Protein AF-A0A843GYV6-F1 (afdb_monomer_lite)

Radius of gyration: 17.2 Å; chains: 1; bounding box: 38×43×50 Å

Secondary structure (DSSP, 8-state):
--B-EEEEEEEEEEETTEEEEEEEEEEESB--HHHHHHHHHHHHHHHHHHGGGTTSHHHHHHHHHHHHEETTTTEE-PPEEHHHHHHHHHHT-TTTTTTTSSHHHHHIIIIISS--SS-EEEEEEETTTTEEEEEEE-TT--EE-HHHHHHHHSTTTTT-SSS-HHHHHHHHHHHHHHHTSEEPPHHHHHHHHHS-HHHHHTS---

Foldseek 3Di:
DFAKEKEKEWEWDADVNRTFIDIFIWIFRHAAALRVLQLVLQLVVLCLVCLLCCVPPVNVVVSLQSSQDRPLVRDGTRTDGQVVVVVVVCVVDPVCVPPLLFQVNSLCSRPPVDDHQRWYKYWYGYSVVSAIEIFTGGPVRHTDQLVRSNCVRDPPLCVDPVQDPVSSVVSVVSSVSSVVHHYDDPVRVVCVSSPRNSCSVPDDDD

Structure (mmCIF, N/CA/C/O backbone):
data_AF-A0A843GYV6-F1
#
_entry.id   AF-A0A843GYV6-F1
#
loop_
_atom_site.group_PDB
_atom_site.id
_atom_site.type_symbol
_atom_site.label_atom_id
_atom_site.label_alt_id
_atom_site.label_comp_id
_atom_site.label_asym_id
_atom_site.label_entity_id
_atom_site.label_seq_id
_atom_site.pdbx_PDB_ins_code
_atom_site.Cartn_x
_atom_site.Cartn_y
_atom_site.Cartn_z
_atom_site.occupancy
_atom_site.B_iso_or_equiv
_atom_site.auth_seq_id
_atom_site.auth_comp_id
_atom_site.auth_asym_id
_atom_site.auth_atom_id
_atom_site.pdbx_PDB_model_num
ATOM 1 N N . MET A 1 1 ? 5.859 17.102 -15.167 1.00 52.25 1 MET A N 1
ATOM 2 C CA . MET A 1 1 ? 4.990 16.717 -14.035 1.00 52.25 1 MET A CA 1
ATOM 3 C C . MET A 1 1 ? 5.867 15.997 -13.017 1.00 52.25 1 MET A C 1
ATOM 5 O O . MET A 1 1 ? 6.877 15.445 -13.433 1.00 52.25 1 MET A O 1
ATOM 9 N N . GLY A 1 2 ? 5.608 16.147 -11.714 1.00 72.88 2 GLY A N 1
ATOM 10 C CA . GLY A 1 2 ? 6.457 15.560 -10.658 1.00 72.88 2 GLY A CA 1
ATOM 11 C C . GLY A 1 2 ? 6.150 14.078 -10.430 1.00 72.88 2 GLY A C 1
ATOM 12 O O . GLY A 1 2 ? 5.035 13.672 -10.725 1.00 72.88 2 GLY A O 1
ATOM 13 N N . GLN A 1 3 ? 7.102 13.310 -9.897 1.00 81.88 3 GLN A N 1
ATOM 14 C CA . GLN A 1 3 ? 6.963 11.863 -9.679 1.00 81.88 3 GLN A CA 1
ATOM 15 C C . GLN A 1 3 ? 6.304 11.556 -8.328 1.00 81.88 3 GLN A C 1
ATOM 17 O O . GLN A 1 3 ? 6.973 11.323 -7.320 1.00 81.88 3 GLN A O 1
ATOM 22 N N . ARG A 1 4 ? 4.981 11.665 -8.288 1.00 91.31 4 ARG A N 1
ATOM 23 C CA . ARG A 1 4 ? 4.162 11.683 -7.082 1.00 91.31 4 ARG A CA 1
ATOM 24 C C . ARG A 1 4 ? 3.263 10.463 -7.018 1.00 91.31 4 ARG A C 1
ATOM 26 O O . ARG A 1 4 ? 2.422 10.262 -7.892 1.00 91.31 4 ARG A O 1
ATOM 33 N N . SER A 1 5 ? 3.382 9.729 -5.923 1.00 95.69 5 SER A N 1
ATOM 34 C CA . SER A 1 5 ? 2.528 8.586 -5.617 1.00 95.69 5 SER A CA 1
ATOM 35 C C . SER A 1 5 ? 2.262 8.485 -4.122 1.00 95.69 5 SER A C 1
ATOM 37 O O . SER A 1 5 ? 2.880 9.171 -3.296 1.00 95.69 5 SER A O 1
ATOM 39 N N . GLN A 1 6 ? 1.321 7.615 -3.777 1.00 97.44 6 GLN A N 1
ATOM 40 C CA . GLN A 1 6 ? 0.950 7.331 -2.401 1.00 97.44 6 GLN A CA 1
ATOM 41 C C . GLN A 1 6 ? 1.057 5.838 -2.099 1.00 97.44 6 GLN A C 1
ATOM 43 O O . GLN A 1 6 ? 0.813 4.995 -2.965 1.00 97.44 6 GLN A O 1
ATOM 48 N N . ILE A 1 7 ? 1.394 5.523 -0.851 1.00 98.56 7 ILE A N 1
ATOM 49 C CA . ILE A 1 7 ? 1.311 4.169 -0.305 1.00 98.56 7 ILE A CA 1
ATOM 50 C C . ILE A 1 7 ? 0.382 4.203 0.906 1.00 98.56 7 ILE A C 1
ATOM 52 O O . ILE A 1 7 ? 0.592 4.987 1.835 1.00 98.56 7 ILE A O 1
ATOM 56 N N . TYR A 1 8 ? -0.623 3.333 0.893 1.00 98.69 8 TYR A N 1
ATOM 57 C CA . TYR A 1 8 ? -1.591 3.166 1.967 1.00 98.69 8 TYR A CA 1
ATOM 58 C C . TYR A 1 8 ? -1.523 1.752 2.531 1.00 98.69 8 TYR A C 1
ATOM 60 O O . TYR A 1 8 ? -1.507 0.775 1.782 1.00 98.69 8 TYR A O 1
ATOM 68 N N . VAL A 1 9 ? -1.539 1.638 3.857 1.00 98.75 9 VAL A N 1
ATOM 69 C CA . VAL A 1 9 ? -1.656 0.351 4.551 1.00 98.75 9 VAL A CA 1
ATOM 70 C C . VAL A 1 9 ? -2.811 0.418 5.537 1.00 98.75 9 VAL A C 1
ATOM 72 O O . VAL A 1 9 ? -2.758 1.200 6.485 1.00 98.75 9 VAL A O 1
ATOM 75 N N . ARG A 1 10 ? -3.839 -0.411 5.328 1.00 98.44 10 ARG A N 1
ATOM 76 C CA . ARG A 1 10 ? -4.919 -0.634 6.297 1.00 98.44 10 ARG A CA 1
ATOM 77 C C . ARG A 1 10 ? -4.563 -1.836 7.158 1.00 98.44 10 ARG A C 1
ATOM 79 O O . ARG A 1 10 ? -4.260 -2.905 6.635 1.00 98.44 10 ARG A O 1
ATOM 86 N N . ILE A 1 11 ? -4.622 -1.664 8.473 1.00 97.69 11 ILE A N 1
ATOM 87 C CA . ILE A 1 11 ? -4.335 -2.717 9.448 1.00 97.69 11 ILE A CA 1
ATOM 88 C C . ILE A 1 11 ? -5.596 -2.963 10.267 1.00 97.69 11 ILE A C 1
ATOM 90 O O . ILE A 1 11 ? -5.963 -2.153 11.116 1.00 97.69 11 ILE A O 1
ATOM 94 N N . LYS A 1 12 ? -6.254 -4.096 10.017 1.00 96.56 12 LYS A N 1
ATOM 95 C CA . LYS A 1 12 ? -7.405 -4.581 10.785 1.00 96.56 12 LYS A CA 1
ATOM 96 C C . LYS A 1 12 ? -6.912 -5.507 11.892 1.00 96.56 12 LYS A C 1
ATOM 98 O O . LYS A 1 12 ? -6.235 -6.497 11.619 1.00 96.56 12 LYS A O 1
ATOM 103 N N . SER A 1 13 ? -7.250 -5.191 13.137 1.00 94.25 13 SER A N 1
ATOM 104 C CA . SER A 1 13 ? -6.827 -5.952 14.320 1.00 94.25 13 SER A CA 1
ATOM 105 C C . SER A 1 13 ? -7.912 -5.981 15.398 1.00 94.25 13 SER A C 1
ATOM 107 O O . SER A 1 13 ? -8.880 -5.215 15.340 1.00 94.25 13 SER A O 1
ATOM 109 N N . LYS A 1 14 ? -7.759 -6.850 16.408 1.00 90.31 14 LYS A N 1
ATOM 110 C CA . LYS A 1 14 ? -8.605 -6.834 17.610 1.00 90.31 14 LYS A CA 1
ATOM 111 C C . LYS A 1 14 ? -7.798 -6.512 18.858 1.00 90.31 14 LYS A C 1
ATOM 113 O O . LYS A 1 14 ? -7.119 -7.360 19.431 1.00 90.31 14 LYS A O 1
ATOM 118 N N . ARG A 1 15 ? -7.968 -5.298 19.387 1.00 79.25 15 ARG A N 1
ATOM 119 C CA . ARG A 1 15 ? -7.340 -4.891 20.649 1.00 79.25 15 ARG A CA 1
ATOM 120 C C . ARG A 1 15 ? -8.318 -5.072 21.801 1.00 79.25 15 ARG A C 1
ATOM 122 O O . ARG A 1 15 ? -9.362 -4.431 21.849 1.00 79.25 15 ARG A O 1
ATOM 129 N N . LYS A 1 16 ? -7.989 -5.957 22.751 1.00 80.81 16 LYS A N 1
ATOM 130 C CA . LYS A 1 16 ? -8.873 -6.319 23.884 1.00 80.81 16 LYS A CA 1
ATOM 131 C C . LYS A 1 16 ? -10.281 -6.773 23.435 1.00 80.81 16 LYS A C 1
ATOM 133 O O . LYS A 1 16 ? -11.264 -6.513 24.121 1.00 80.81 16 LYS A O 1
ATOM 138 N N . GLY A 1 17 ? -10.379 -7.442 22.283 1.00 80.94 17 GLY A N 1
ATOM 139 C CA . GLY A 1 17 ? -11.651 -7.912 21.719 1.00 80.94 17 GLY A CA 1
ATOM 140 C C . GLY A 1 17 ? -12.476 -6.846 20.988 1.00 80.94 17 GLY A C 1
ATOM 141 O O . GLY A 1 17 ? -13.567 -7.162 20.524 1.00 80.94 17 GLY A O 1
ATOM 142 N N . ILE A 1 18 ? -11.965 -5.617 20.865 1.00 85.00 18 ILE A N 1
ATOM 143 C CA . ILE A 1 18 ? -12.583 -4.530 20.100 1.00 85.00 18 ILE A CA 1
ATOM 144 C C . ILE A 1 18 ? -11.867 -4.424 18.754 1.00 85.00 18 ILE A C 1
ATOM 146 O O . ILE A 1 18 ? -10.636 -4.394 18.710 1.00 85.00 18 ILE A O 1
ATOM 150 N N . GLU A 1 19 ? -12.637 -4.385 17.670 1.00 89.69 19 GLU A N 1
ATOM 151 C CA . GLU A 1 19 ? -12.107 -4.165 16.324 1.00 89.69 19 GLU A CA 1
ATOM 152 C C . GLU A 1 19 ? -11.501 -2.768 16.210 1.00 89.69 19 GLU A C 1
ATOM 154 O O . GLU A 1 19 ? -12.089 -1.778 16.655 1.00 89.69 19 GLU A O 1
ATOM 159 N N . LYS A 1 20 ? -10.306 -2.716 15.629 1.00 90.31 20 LYS A N 1
ATOM 160 C CA . LYS A 1 20 ? -9.552 -1.495 15.385 1.00 90.31 20 LYS A CA 1
ATOM 161 C C . LYS A 1 20 ? -9.009 -1.533 13.966 1.00 90.31 20 LYS A C 1
ATOM 163 O O . LYS A 1 20 ? -8.388 -2.528 13.578 1.00 90.31 20 LYS A O 1
ATOM 168 N N . VAL A 1 21 ? -9.215 -0.446 13.230 1.00 94.50 21 VAL A N 1
ATOM 169 C CA . VAL A 1 21 ? -8.636 -0.251 11.905 1.00 94.50 21 VAL A CA 1
ATOM 170 C C . VAL A 1 21 ? -7.708 0.952 11.941 1.00 94.50 21 VAL A C 1
ATOM 172 O O . VAL A 1 21 ? -8.144 2.081 12.142 1.00 94.50 21 VAL A O 1
ATOM 175 N N . ASP A 1 22 ? -6.418 0.692 11.754 1.00 95.12 22 ASP A N 1
ATOM 176 C CA . ASP A 1 22 ? -5.403 1.731 11.614 1.00 95.12 22 ASP A CA 1
ATOM 177 C C . ASP A 1 22 ? -5.087 1.961 10.132 1.00 95.12 22 ASP A C 1
ATOM 179 O O . ASP A 1 22 ? -5.131 1.030 9.319 1.00 95.12 22 ASP A O 1
ATOM 183 N N . LEU A 1 23 ? -4.739 3.201 9.791 1.00 97.25 23 LEU A N 1
ATOM 184 C CA . LEU A 1 23 ? -4.314 3.594 8.453 1.00 97.25 23 LEU A CA 1
ATOM 185 C C . LEU A 1 23 ? -2.923 4.224 8.512 1.00 97.25 23 LEU A C 1
ATOM 187 O O . LEU A 1 23 ? -2.689 5.191 9.233 1.00 97.25 23 LEU A O 1
ATOM 191 N N . ILE A 1 24 ? -2.011 3.707 7.698 1.00 97.81 24 ILE A N 1
ATOM 192 C CA . ILE A 1 24 ? -0.771 4.388 7.333 1.00 97.81 24 ILE A CA 1
ATOM 193 C C . ILE A 1 24 ? -1.006 4.997 5.954 1.00 97.81 24 ILE A C 1
ATOM 195 O O . ILE A 1 24 ? -1.348 4.271 5.026 1.00 97.81 24 ILE A O 1
ATOM 199 N N . ALA A 1 25 ? -0.824 6.310 5.817 1.00 98.00 25 ALA A N 1
ATOM 200 C CA . ALA A 1 25 ? -0.999 7.028 4.557 1.00 98.00 25 ALA A CA 1
ATOM 201 C C . ALA A 1 25 ? 0.241 7.883 4.271 1.00 98.00 25 ALA A C 1
ATOM 203 O O . ALA A 1 25 ? 0.497 8.882 4.952 1.00 98.00 25 ALA A O 1
ATOM 204 N N . GLN A 1 26 ? 1.032 7.456 3.289 1.00 97.75 26 GLN A N 1
ATOM 205 C CA . GLN A 1 26 ? 2.322 8.052 2.957 1.00 97.75 26 GLN A CA 1
ATOM 206 C C . GLN A 1 26 ? 2.306 8.673 1.569 1.00 97.75 26 GLN A C 1
ATOM 208 O O . GLN A 1 26 ? 1.894 8.038 0.600 1.00 97.75 26 GLN A O 1
ATOM 213 N N . TYR A 1 27 ? 2.809 9.902 1.476 1.00 97.19 27 TYR A N 1
ATOM 214 C CA . TYR A 1 27 ? 2.948 10.637 0.225 1.00 97.19 27 TYR A CA 1
ATOM 215 C C . TYR A 1 27 ? 4.416 10.794 -0.170 1.00 97.19 27 TYR A C 1
ATOM 217 O O . TYR A 1 27 ? 5.243 11.209 0.645 1.00 97.19 27 TYR A O 1
ATOM 225 N N . TYR A 1 28 ? 4.738 10.490 -1.427 1.00 95.88 28 TYR A N 1
ATOM 226 C CA . TYR A 1 28 ? 6.101 10.486 -1.954 1.00 95.88 28 TYR A CA 1
ATOM 227 C C . TYR A 1 28 ? 6.261 11.486 -3.101 1.00 95.88 28 TYR A C 1
ATOM 229 O O . TYR A 1 28 ? 5.446 11.518 -4.014 1.00 95.88 28 TYR A O 1
ATOM 237 N N . GLN A 1 29 ? 7.355 12.259 -3.094 1.00 90.38 29 GLN A N 1
ATOM 238 C CA . GLN A 1 29 ? 7.761 13.121 -4.224 1.00 90.38 29 GLN A CA 1
ATOM 239 C C . GLN A 1 29 ? 8.642 12.409 -5.267 1.00 90.38 29 GLN A C 1
ATOM 241 O O . GLN A 1 29 ? 8.976 13.015 -6.285 1.00 90.38 29 GLN A O 1
ATOM 246 N N . TRP A 1 30 ? 9.090 11.180 -4.981 1.00 90.31 30 TRP A N 1
ATOM 247 C CA . TRP A 1 30 ? 9.987 10.414 -5.852 1.00 90.31 30 TRP A CA 1
ATOM 248 C C . TRP A 1 30 ? 9.768 8.904 -5.692 1.00 90.31 30 TRP A C 1
ATOM 250 O O . TRP A 1 30 ? 10.606 8.164 -5.155 1.00 90.31 30 TRP A O 1
ATO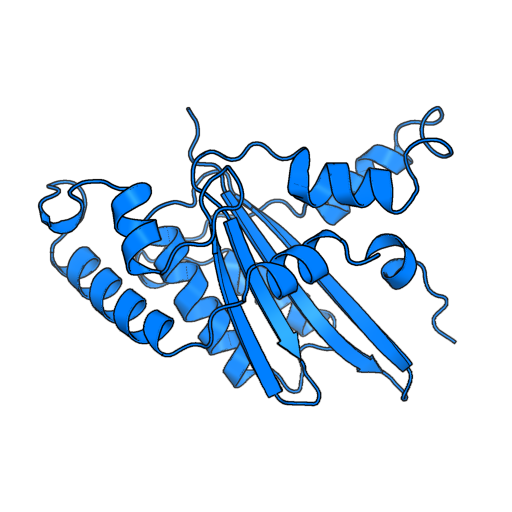M 260 N N . ASN A 1 31 ? 8.589 8.442 -6.100 1.00 94.31 31 ASN A N 1
ATOM 261 C CA . ASN A 1 31 ? 8.240 7.025 -6.082 1.00 94.31 31 ASN A CA 1
ATOM 262 C C . ASN A 1 31 ? 7.359 6.673 -7.286 1.00 94.31 31 ASN A C 1
ATOM 264 O O . ASN A 1 31 ? 6.228 7.132 -7.369 1.00 94.31 31 ASN A O 1
ATOM 268 N N . PHE A 1 32 ? 7.915 5.883 -8.195 1.00 94.31 32 PHE A N 1
ATOM 269 C CA . PHE A 1 32 ? 7.365 5.536 -9.504 1.00 94.31 32 PHE A CA 1
ATOM 270 C C . PHE A 1 32 ? 8.068 4.249 -9.979 1.00 94.31 32 PHE A C 1
ATOM 272 O O . PHE A 1 32 ? 9.100 3.867 -9.405 1.00 94.31 32 PHE A O 1
ATOM 279 N N . ALA A 1 33 ? 7.523 3.573 -10.982 1.00 95.12 33 ALA A N 1
ATOM 280 C CA . ALA A 1 33 ? 8.122 2.450 -11.700 1.00 95.12 33 ALA A CA 1
ATOM 281 C C . ALA A 1 33 ? 8.755 1.390 -10.774 1.00 95.12 33 ALA A C 1
ATOM 283 O O . ALA A 1 33 ? 8.132 0.921 -9.811 1.00 95.12 33 ALA A O 1
ATOM 284 N N . GLU A 1 34 ? 10.024 1.029 -11.005 1.00 95.31 34 GLU A N 1
ATOM 285 C CA . GLU A 1 34 ? 10.731 -0.008 -10.250 1.00 95.31 34 GLU A CA 1
ATOM 286 C C . GLU A 1 34 ? 10.847 0.321 -8.755 1.00 95.31 34 GLU A C 1
ATOM 288 O O . GLU A 1 34 ? 11.048 -0.567 -7.923 1.00 95.31 34 GLU A O 1
ATOM 293 N N . ARG A 1 35 ? 10.708 1.600 -8.388 1.00 95.31 35 ARG A N 1
ATOM 294 C CA . ARG A 1 35 ? 10.771 2.058 -6.998 1.00 95.31 35 ARG A CA 1
ATOM 295 C C . ARG A 1 35 ? 9.503 1.711 -6.239 1.00 95.31 35 ARG A C 1
ATOM 297 O O . ARG A 1 35 ? 9.609 1.256 -5.100 1.00 95.31 35 ARG A O 1
ATOM 304 N N . MET A 1 36 ? 8.341 1.880 -6.871 1.00 96.94 36 MET A N 1
ATOM 305 C CA . MET A 1 36 ? 7.067 1.449 -6.300 1.00 96.94 36 MET A CA 1
ATOM 306 C C . MET A 1 36 ? 7.038 -0.078 -6.176 1.00 96.94 36 MET A C 1
ATOM 308 O O . MET A 1 36 ? 6.705 -0.594 -5.112 1.00 96.94 36 MET A O 1
ATOM 312 N N . ILE A 1 37 ? 7.487 -0.798 -7.211 1.00 97.69 37 ILE A N 1
ATOM 313 C CA . ILE A 1 37 ? 7.599 -2.266 -7.203 1.00 97.69 37 ILE A CA 1
ATOM 314 C C . ILE A 1 37 ? 8.508 -2.756 -6.066 1.00 97.69 37 ILE A C 1
ATOM 316 O O . ILE A 1 37 ? 8.129 -3.643 -5.301 1.00 97.69 37 ILE A O 1
ATOM 320 N N . SER A 1 38 ? 9.690 -2.151 -5.912 1.00 96.81 38 SER A N 1
ATOM 321 C CA . SER A 1 38 ? 10.619 -2.441 -4.812 1.00 96.81 38 SER A CA 1
ATOM 322 C C . SER A 1 38 ? 9.946 -2.242 -3.451 1.00 96.81 38 SER A C 1
ATOM 324 O O . SER A 1 38 ? 9.899 -3.164 -2.634 1.00 96.81 38 SER A O 1
ATOM 326 N N . ARG A 1 39 ? 9.344 -1.070 -3.213 1.00 97.62 39 ARG A N 1
ATOM 327 C CA . ARG A 1 39 ? 8.672 -0.761 -1.940 1.00 97.62 39 ARG A CA 1
ATOM 328 C C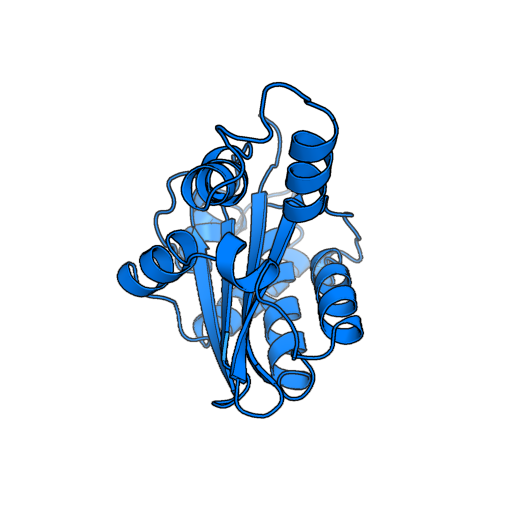 . ARG A 1 39 ? 7.495 -1.684 -1.652 1.00 97.62 39 ARG A C 1
ATOM 330 O O . ARG A 1 39 ? 7.361 -2.129 -0.515 1.00 97.62 39 ARG A O 1
ATOM 337 N N . ALA A 1 40 ? 6.697 -2.023 -2.663 1.00 98.19 40 ALA A N 1
ATOM 338 C CA . ALA A 1 40 ? 5.612 -2.987 -2.533 1.00 98.19 40 ALA A CA 1
ATOM 339 C C . ALA A 1 40 ? 6.142 -4.350 -2.079 1.00 98.19 40 ALA A C 1
ATOM 341 O O . ALA A 1 40 ? 5.678 -4.893 -1.076 1.00 98.19 40 ALA A O 1
ATOM 342 N N . LYS A 1 41 ? 7.166 -4.873 -2.765 1.00 98.12 41 LYS A N 1
ATOM 343 C CA . LYS A 1 41 ? 7.750 -6.186 -2.473 1.00 98.12 41 LYS A CA 1
ATOM 344 C C . LYS A 1 41 ? 8.276 -6.266 -1.043 1.00 98.12 41 LYS A C 1
ATOM 346 O O . LYS A 1 41 ? 7.841 -7.126 -0.278 1.00 98.12 41 LYS A O 1
ATOM 351 N N . TYR A 1 42 ? 9.174 -5.358 -0.662 1.00 97.94 42 TYR A N 1
ATOM 352 C CA . TYR A 1 42 ? 9.803 -5.403 0.663 1.00 97.94 42 TYR A CA 1
ATOM 353 C C . TYR A 1 42 ? 8.852 -4.980 1.785 1.00 97.94 42 TYR A C 1
ATOM 355 O O . TYR A 1 42 ? 8.945 -5.508 2.892 1.00 97.94 42 TYR A O 1
ATOM 363 N N . GLY A 1 43 ? 7.914 -4.071 1.508 1.00 98.19 43 GLY A N 1
ATOM 364 C CA . GLY A 1 43 ? 6.845 -3.719 2.438 1.00 98.19 43 GLY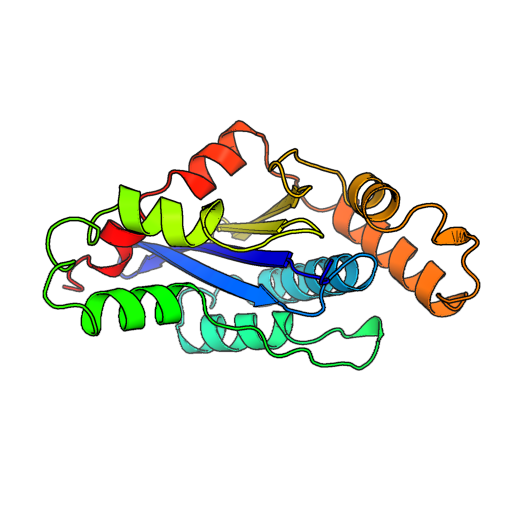 A CA 1
ATOM 365 C C . GLY A 1 43 ? 5.976 -4.929 2.772 1.00 98.19 43 GLY A C 1
ATOM 366 O O . GLY A 1 43 ? 5.794 -5.248 3.945 1.00 98.19 43 GLY A O 1
ATOM 367 N N . ILE A 1 44 ? 5.505 -5.657 1.754 1.00 98.62 44 ILE A N 1
ATOM 368 C CA . ILE A 1 44 ? 4.677 -6.858 1.930 1.00 98.62 44 ILE A CA 1
ATOM 369 C C . ILE A 1 44 ? 5.453 -7.987 2.618 1.00 98.62 44 ILE A C 1
ATOM 371 O O . ILE A 1 44 ? 4.901 -8.637 3.505 1.00 98.62 44 ILE A O 1
ATOM 375 N N . GLU A 1 45 ? 6.719 -8.230 2.259 1.00 98.25 45 GLU A N 1
ATOM 376 C CA . GLU A 1 45 ? 7.565 -9.201 2.974 1.00 98.25 45 GLU A CA 1
ATOM 377 C C . GLU A 1 45 ? 7.673 -8.865 4.460 1.00 98.25 45 GLU A C 1
ATOM 379 O O . GLU A 1 45 ? 7.393 -9.709 5.313 1.00 98.25 45 GLU A O 1
ATOM 384 N N . TRP A 1 46 ? 8.005 -7.612 4.777 1.00 98.31 46 TRP A N 1
ATOM 385 C CA . TRP A 1 46 ? 8.154 -7.185 6.160 1.00 98.31 46 TRP A CA 1
ATOM 386 C C . TRP A 1 46 ? 6.840 -7.307 6.940 1.00 98.31 46 TRP A C 1
ATOM 388 O O . TRP A 1 46 ? 6.847 -7.772 8.082 1.00 98.31 46 TRP A O 1
ATOM 398 N N . ILE A 1 47 ? 5.710 -6.941 6.323 1.00 98.44 47 ILE A N 1
ATOM 399 C CA . ILE A 1 47 ? 4.366 -7.113 6.894 1.00 98.44 47 ILE A CA 1
ATOM 400 C C . ILE A 1 47 ? 4.115 -8.587 7.206 1.00 98.44 47 ILE A C 1
ATOM 402 O O . ILE A 1 47 ? 3.740 -8.900 8.331 1.00 98.44 47 ILE A O 1
ATOM 406 N N . LYS A 1 48 ? 4.360 -9.503 6.261 1.00 97.81 48 LYS A N 1
ATOM 407 C CA . LYS A 1 48 ? 4.149 -10.945 6.469 1.00 97.81 48 LYS A CA 1
ATOM 408 C C . LYS A 1 48 ? 4.997 -11.503 7.613 1.00 97.81 48 LYS A C 1
ATOM 410 O O . LYS A 1 48 ? 4.503 -12.306 8.399 1.00 97.81 48 LYS A O 1
ATOM 415 N N . GLU A 1 49 ? 6.244 -11.059 7.738 1.00 97.25 49 GLU A N 1
ATOM 416 C CA . GLU A 1 49 ? 7.145 -11.476 8.820 1.00 97.25 49 GLU A CA 1
ATOM 417 C C . GLU A 1 49 ? 6.760 -10.906 10.194 1.00 97.25 49 GLU A C 1
ATOM 419 O O . GLU A 1 49 ? 7.117 -11.481 11.222 1.00 97.25 49 GLU A O 1
ATOM 424 N N . ASN A 1 50 ? 6.051 -9.774 10.232 1.00 97.19 50 ASN A N 1
ATOM 425 C CA . ASN A 1 50 ? 5.745 -9.040 11.463 1.00 97.19 50 ASN A CA 1
ATOM 426 C C . ASN A 1 50 ? 4.242 -8.944 11.762 1.00 97.19 50 ASN A C 1
ATOM 428 O O . ASN A 1 50 ? 3.872 -8.223 12.687 1.00 97.19 50 ASN A O 1
ATOM 432 N N . VAL A 1 51 ? 3.391 -9.663 11.019 1.00 95.62 51 VAL A N 1
ATOM 433 C CA . VAL A 1 51 ? 1.928 -9.484 11.011 1.00 95.62 51 VAL A CA 1
ATOM 434 C C . VAL A 1 51 ? 1.306 -9.540 12.405 1.00 95.62 51 VAL A C 1
ATOM 436 O O . VAL A 1 51 ? 0.448 -8.728 12.726 1.00 95.62 51 VAL A O 1
ATOM 439 N N . GLU A 1 52 ? 1.817 -10.422 13.267 1.00 91.81 52 GLU A N 1
ATOM 440 C CA . GLU A 1 52 ? 1.348 -10.631 14.645 1.00 91.81 52 GLU A CA 1
ATOM 441 C C . GLU A 1 52 ? 1.568 -9.434 15.581 1.00 91.81 52 GLU A C 1
ATOM 443 O O . GLU A 1 52 ? 1.016 -9.412 16.676 1.00 91.81 52 GLU A O 1
ATOM 448 N N . TYR A 1 53 ? 2.398 -8.471 15.179 1.00 92.25 53 TYR A N 1
ATOM 449 C CA . TYR A 1 53 ? 2.764 -7.308 15.987 1.00 92.25 53 TYR A CA 1
ATOM 450 C C . TYR A 1 53 ? 2.330 -5.989 15.344 1.00 92.25 53 TYR A C 1
ATOM 452 O O . TYR A 1 53 ? 2.680 -4.922 15.843 1.00 92.25 53 TYR A O 1
ATOM 460 N N . LEU A 1 54 ? 1.628 -6.028 14.207 1.00 93.19 54 LEU A N 1
ATOM 461 C CA . LEU A 1 54 ? 1.262 -4.814 13.472 1.00 93.19 54 LEU A CA 1
ATOM 462 C C . LEU A 1 54 ? 0.204 -3.966 14.181 1.00 93.19 54 LEU A C 1
ATOM 464 O O . LEU A 1 54 ? 0.021 -2.811 13.813 1.00 93.19 54 LEU A O 1
ATOM 468 N N . ASP A 1 55 ? -0.461 -4.487 15.210 1.00 88.56 55 ASP A N 1
ATOM 469 C CA . ASP A 1 55 ? -1.340 -3.713 16.089 1.00 88.56 55 ASP A CA 1
ATOM 470 C C . ASP A 1 55 ? -0.559 -2.813 17.071 1.00 88.56 55 ASP A C 1
ATOM 472 O O . ASP A 1 55 ? -1.147 -1.958 17.743 1.00 88.56 55 ASP A O 1
ATOM 476 N N . TRP A 1 56 ? 0.766 -2.982 17.167 1.00 91.25 56 TRP A N 1
ATOM 477 C CA . TRP A 1 56 ? 1.627 -2.148 18.000 1.00 91.25 56 TRP A CA 1
ATOM 478 C C . TRP A 1 56 ? 2.072 -0.896 17.242 1.00 91.25 56 TRP A C 1
ATOM 480 O O . TRP A 1 56 ? 2.614 -0.958 16.139 1.00 91.25 56 TRP A O 1
ATOM 490 N N . GLU A 1 57 ? 1.900 0.261 17.876 1.00 90.50 57 GLU A N 1
ATOM 491 C CA . GLU A 1 57 ? 2.197 1.569 17.285 1.00 90.50 57 GLU A CA 1
ATOM 492 C C . GLU A 1 57 ? 3.658 1.698 16.815 1.00 90.50 57 GLU A C 1
ATOM 494 O O . GLU A 1 57 ? 3.924 2.209 15.728 1.00 90.50 57 GLU A O 1
ATOM 499 N N . ASP A 1 58 ? 4.624 1.169 17.573 1.00 94.12 58 ASP A N 1
ATOM 500 C CA . ASP A 1 58 ? 6.043 1.199 17.198 1.00 94.12 58 ASP A CA 1
ATOM 501 C C . ASP A 1 58 ? 6.328 0.388 15.923 1.00 94.12 58 ASP A C 1
ATOM 503 O O . ASP A 1 58 ? 7.184 0.764 15.115 1.00 94.12 58 ASP A O 1
ATOM 507 N N . LYS A 1 59 ? 5.583 -0.702 15.706 1.00 95.56 59 LYS A N 1
ATOM 508 C CA . LYS A 1 59 ? 5.667 -1.517 14.491 1.00 95.56 59 LYS A CA 1
ATOM 509 C C . LYS A 1 59 ? 5.046 -0.814 13.297 1.00 95.56 59 LYS A C 1
ATOM 511 O O . LYS A 1 59 ? 5.636 -0.875 12.221 1.00 95.56 59 LYS A O 1
ATOM 516 N N . GLN A 1 60 ? 3.945 -0.094 13.483 1.00 94.75 60 GLN A N 1
ATOM 517 C CA . GLN A 1 60 ? 3.341 0.729 12.430 1.00 94.75 60 GLN A CA 1
ATOM 518 C C . GLN A 1 60 ? 4.264 1.887 12.024 1.00 94.75 60 GLN A C 1
ATOM 520 O O . GLN A 1 60 ? 4.511 2.101 10.837 1.00 94.75 60 GLN A O 1
ATOM 525 N N . ILE A 1 61 ? 4.880 2.569 12.997 1.00 94.56 61 ILE A N 1
ATOM 526 C CA . ILE A 1 61 ? 5.895 3.603 12.734 1.00 94.56 61 ILE A CA 1
ATOM 527 C C . ILE A 1 61 ? 7.077 3.007 11.960 1.00 94.56 61 ILE A C 1
ATOM 529 O O . ILE A 1 61 ? 7.559 3.602 10.992 1.00 94.56 61 ILE A O 1
ATOM 533 N N . LYS A 1 62 ? 7.550 1.822 12.366 1.00 96.75 62 LYS A N 1
ATOM 534 C CA . LYS A 1 62 ? 8.641 1.130 11.675 1.00 96.75 62 LYS A CA 1
ATOM 535 C C . LYS A 1 62 ? 8.251 0.726 10.253 1.00 96.75 62 LYS A C 1
ATOM 537 O O . LYS A 1 62 ? 9.078 0.900 9.363 1.00 96.75 62 LYS A O 1
ATOM 542 N N . LEU A 1 63 ? 7.026 0.252 10.026 1.00 97.44 63 LEU A N 1
ATOM 543 C CA . LEU A 1 63 ? 6.519 -0.077 8.694 1.00 97.44 63 LEU A CA 1
ATOM 544 C C . LEU A 1 63 ? 6.590 1.132 7.759 1.00 97.44 63 LEU A C 1
ATOM 546 O O . LEU A 1 63 ? 7.143 1.015 6.670 1.00 97.44 63 LEU A O 1
ATOM 550 N N . GLY A 1 64 ? 6.162 2.312 8.217 1.00 95.88 64 GLY A N 1
ATOM 551 C CA . GLY A 1 64 ? 6.316 3.540 7.431 1.00 95.88 64 GLY A CA 1
ATOM 552 C C . GLY A 1 64 ? 7.772 3.803 7.009 1.00 95.88 64 GLY A C 1
ATOM 553 O O . GLY A 1 64 ? 8.039 4.191 5.874 1.00 95.88 64 GLY A O 1
ATOM 554 N N . ARG A 1 65 ? 8.752 3.508 7.876 1.00 95.12 65 ARG A N 1
ATOM 555 C CA . ARG A 1 65 ? 10.188 3.641 7.546 1.00 95.12 65 ARG A CA 1
ATOM 556 C C . ARG A 1 65 ? 10.716 2.557 6.613 1.00 95.12 65 ARG A C 1
ATOM 558 O O . ARG A 1 65 ? 11.622 2.825 5.825 1.00 95.12 65 ARG A O 1
ATOM 565 N N . ILE A 1 66 ? 10.162 1.350 6.679 1.00 96.62 66 ILE A N 1
ATOM 566 C CA . ILE A 1 66 ? 10.451 0.299 5.698 1.00 96.62 66 ILE A CA 1
ATOM 567 C C . ILE A 1 66 ? 9.971 0.743 4.314 1.00 96.62 66 ILE A C 1
ATOM 569 O O . ILE A 1 66 ? 10.731 0.633 3.357 1.00 96.62 66 ILE A O 1
ATOM 573 N N . LEU A 1 67 ? 8.777 1.332 4.223 1.00 97.12 67 LEU A N 1
ATOM 574 C CA . LEU A 1 67 ? 8.214 1.846 2.972 1.00 97.12 67 LEU A CA 1
ATOM 575 C C . LEU A 1 67 ? 8.971 3.075 2.428 1.00 97.12 67 LEU A C 1
ATOM 577 O O . LEU A 1 67 ? 9.072 3.251 1.217 1.00 97.12 67 LEU A O 1
ATOM 581 N N . ASP A 1 68 ? 9.600 3.892 3.281 1.00 96.00 68 ASP A N 1
ATOM 582 C CA . ASP A 1 68 ? 10.513 4.963 2.830 1.00 96.00 68 ASP A CA 1
ATOM 583 C C . ASP A 1 68 ? 11.759 4.416 2.095 1.00 96.00 68 ASP A C 1
ATOM 585 O O . ASP A 1 68 ? 12.345 5.089 1.234 1.00 96.00 68 ASP A O 1
ATOM 589 N N . THR A 1 69 ? 12.153 3.174 2.392 1.00 93.69 69 THR A N 1
ATOM 590 C CA . THR A 1 69 ? 13.388 2.555 1.900 1.00 93.69 69 THR A CA 1
ATOM 591 C C . THR A 1 69 ? 13.165 1.838 0.569 1.00 93.69 69 THR A C 1
ATOM 593 O O . THR A 1 69 ? 12.339 0.938 0.454 1.00 93.69 69 THR A O 1
ATOM 596 N N . ASN A 1 70 ? 13.961 2.180 -0.443 1.00 91.00 70 ASN A N 1
ATOM 597 C CA . ASN A 1 70 ? 14.092 1.383 -1.656 1.00 91.00 70 ASN A CA 1
ATOM 598 C C . ASN A 1 70 ? 15.341 0.499 -1.542 1.00 91.00 70 ASN A C 1
ATOM 600 O O . ASN A 1 70 ? 16.464 0.933 -1.811 1.00 91.00 70 ASN A O 1
ATOM 604 N N . PHE A 1 71 ? 15.134 -0.759 -1.159 1.00 88.75 71 PHE A N 1
ATOM 605 C CA . PHE A 1 71 ? 16.223 -1.703 -0.908 1.00 88.75 71 PHE A CA 1
ATOM 606 C C . PHE A 1 71 ? 17.004 -2.072 -2.173 1.00 88.75 71 PHE A C 1
ATOM 608 O O . PHE A 1 71 ? 18.214 -2.269 -2.096 1.00 88.75 71 PHE A O 1
ATOM 615 N N . ASN A 1 72 ? 16.355 -2.130 -3.341 1.00 89.50 72 ASN A N 1
ATOM 616 C CA . ASN A 1 72 ? 17.047 -2.459 -4.591 1.00 89.50 72 ASN A CA 1
ATOM 617 C C . ASN A 1 72 ? 17.970 -1.339 -5.074 1.00 89.50 72 ASN A C 1
ATOM 619 O O . ASN A 1 72 ? 18.993 -1.618 -5.690 1.00 89.50 72 ASN A O 1
ATOM 623 N N . MET A 1 73 ? 17.620 -0.083 -4.792 1.00 86.31 73 MET A N 1
ATOM 624 C CA . MET A 1 73 ? 18.413 1.078 -5.206 1.00 86.31 73 MET A CA 1
ATOM 625 C C . MET A 1 73 ? 19.337 1.601 -4.107 1.00 86.31 73 MET A C 1
ATOM 627 O O . MET A 1 73 ? 20.101 2.527 -4.361 1.00 86.31 73 MET A O 1
ATOM 631 N N . ILE A 1 74 ? 19.290 0.995 -2.913 1.00 88.44 74 ILE A N 1
ATOM 632 C CA . ILE A 1 74 ? 20.056 1.417 -1.731 1.00 88.44 74 ILE A CA 1
ATOM 633 C C . ILE A 1 74 ? 19.805 2.913 -1.472 1.00 88.44 74 ILE A C 1
ATOM 635 O O . ILE A 1 74 ? 20.721 3.725 -1.355 1.00 88.44 74 ILE A O 1
ATOM 639 N N . ASP A 1 75 ? 18.523 3.273 -1.449 1.00 89.31 75 ASP A N 1
ATOM 640 C CA . ASP A 1 75 ? 18.049 4.653 -1.409 1.00 89.31 75 ASP A CA 1
ATOM 641 C C . ASP A 1 75 ? 16.914 4.799 -0.389 1.00 89.31 75 ASP A C 1
ATOM 643 O O . ASP A 1 75 ? 16.189 3.845 -0.094 1.00 89.31 75 ASP A O 1
ATOM 647 N N . VAL A 1 76 ? 16.753 6.002 0.154 1.00 91.75 76 VAL A N 1
ATOM 648 C CA . VAL A 1 76 ? 15.694 6.348 1.104 1.00 91.75 76 VAL A CA 1
ATOM 649 C C . VAL A 1 76 ? 15.036 7.639 0.641 1.00 91.75 76 VAL A C 1
ATOM 651 O O . VAL A 1 76 ? 15.678 8.683 0.560 1.00 91.75 76 VAL A O 1
ATOM 654 N N . VAL A 1 77 ? 13.725 7.575 0.407 1.00 91.69 77 VAL A N 1
ATOM 655 C CA . VAL A 1 77 ? 12.897 8.749 0.112 1.00 91.69 77 VAL A CA 1
ATOM 656 C C . VAL A 1 77 ? 11.919 8.901 1.260 1.00 91.69 77 VAL A C 1
ATOM 658 O O . VAL A 1 77 ? 11.040 8.062 1.438 1.00 91.69 77 VAL A O 1
ATOM 661 N N . LEU A 1 78 ? 12.094 9.959 2.049 1.00 92.44 78 LEU A N 1
ATOM 662 C CA . LEU A 1 78 ? 11.211 10.235 3.174 1.00 92.44 78 LEU A CA 1
ATOM 663 C C . LEU A 1 78 ? 9.846 10.680 2.655 1.00 92.44 78 LEU A C 1
ATOM 665 O O . LEU A 1 78 ? 9.744 11.690 1.957 1.00 92.44 78 LEU A O 1
ATOM 669 N N . SER A 1 79 ? 8.816 9.925 3.015 1.00 95.62 79 SER A N 1
ATOM 670 C CA . SER A 1 79 ? 7.434 10.325 2.793 1.00 95.62 79 SER A CA 1
ATOM 671 C C . SER A 1 79 ? 6.966 11.397 3.773 1.00 95.62 79 SER A C 1
ATOM 673 O O . SER A 1 79 ? 7.457 11.523 4.902 1.00 95.62 79 SER A O 1
ATOM 675 N N . SER A 1 80 ? 5.947 12.130 3.339 1.00 95.50 80 SER A N 1
ATOM 676 C CA . SER A 1 80 ? 5.051 12.873 4.217 1.00 95.50 80 SER A CA 1
ATOM 677 C C . SER A 1 80 ? 3.973 11.954 4.796 1.00 95.50 80 SER A C 1
ATOM 679 O O . SER A 1 80 ? 3.518 11.026 4.126 1.00 95.50 80 SER A O 1
ATOM 681 N N . ASN A 1 81 ? 3.524 12.241 6.021 1.00 96.31 81 ASN A N 1
ATOM 682 C CA . ASN A 1 81 ? 2.376 11.571 6.636 1.00 96.31 81 ASN A CA 1
ATOM 683 C C . ASN A 1 81 ? 1.096 12.364 6.332 1.00 96.31 81 ASN A C 1
ATOM 685 O O . ASN A 1 81 ? 0.884 13.426 6.917 1.00 96.31 81 ASN A O 1
ATOM 689 N N . ILE A 1 82 ? 0.247 11.819 5.459 1.00 96.62 82 ILE A N 1
ATOM 690 C CA . ILE A 1 82 ? -0.961 12.490 4.953 1.00 96.62 82 ILE A CA 1
ATOM 691 C C . ILE A 1 82 ? -1.979 12.731 6.080 1.00 96.62 82 ILE A C 1
ATOM 693 O O . ILE A 1 82 ? -2.606 13.785 6.134 1.00 96.62 82 ILE A O 1
ATOM 697 N N . ILE A 1 83 ? -2.118 11.789 7.020 1.00 94.50 83 ILE A N 1
ATOM 698 C CA . ILE A 1 83 ? -3.046 11.921 8.159 1.00 94.50 83 ILE A CA 1
ATOM 699 C C . ILE A 1 83 ? -2.614 13.077 9.054 1.00 94.50 83 ILE A C 1
ATOM 701 O O . ILE A 1 83 ? -3.431 13.900 9.455 1.00 94.50 83 ILE A O 1
ATOM 705 N N . LYS A 1 84 ? -1.311 13.181 9.330 1.00 92.75 84 LYS A N 1
ATOM 706 C CA . LYS A 1 84 ? -0.782 14.287 10.126 1.00 92.75 84 LYS A CA 1
ATOM 707 C C . LYS A 1 84 ? -0.965 15.632 9.420 1.00 92.75 84 LYS A C 1
ATOM 709 O O . LYS A 1 84 ? -1.314 16.608 10.073 1.00 92.75 84 LYS A O 1
ATOM 714 N N . GLU A 1 85 ? -0.757 15.684 8.105 1.00 92.31 85 GLU A N 1
ATOM 715 C CA . GLU A 1 85 ? -1.015 16.894 7.316 1.00 92.31 85 GLU A CA 1
ATOM 716 C C . GLU A 1 85 ? -2.488 17.316 7.391 1.00 92.31 85 GLU A C 1
ATOM 718 O O . GLU A 1 85 ? -2.765 18.502 7.563 1.00 92.31 85 GLU A O 1
ATOM 723 N N . TYR A 1 86 ? -3.422 16.361 7.343 1.00 90.19 86 TYR A N 1
ATOM 724 C CA . TYR A 1 86 ? -4.845 16.628 7.553 1.00 90.19 86 TYR A CA 1
ATOM 725 C C . TYR A 1 86 ? -5.130 17.168 8.960 1.00 90.19 86 TYR A C 1
ATOM 727 O O . TYR A 1 86 ? -5.787 18.197 9.102 1.00 90.19 86 TYR A O 1
ATOM 735 N N . GLU A 1 87 ? -4.611 16.520 10.007 1.00 88.12 87 GLU A N 1
ATOM 736 C CA . GLU A 1 87 ? -4.798 16.981 11.386 1.00 88.12 87 GLU A CA 1
ATOM 737 C C . GLU A 1 87 ? -4.255 18.395 11.607 1.00 88.12 87 GLU A C 1
ATOM 739 O O . GLU A 1 87 ? -4.905 19.216 12.254 1.00 88.12 87 GLU A O 1
ATOM 744 N N . ASP A 1 88 ? -3.057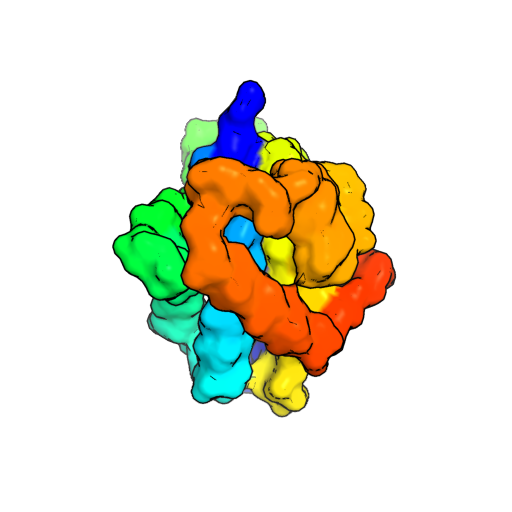 18.679 11.094 1.00 87.94 88 ASP A N 1
ATOM 745 C CA . ASP A 1 88 ? -2.438 19.997 11.198 1.00 87.94 88 ASP A CA 1
ATOM 746 C C . ASP A 1 88 ? -3.243 21.030 10.391 1.00 87.94 88 ASP A C 1
ATOM 748 O O . ASP A 1 88 ? -3.381 22.173 10.821 1.00 87.94 88 ASP A O 1
ATOM 752 N N . TRP A 1 89 ? -3.824 20.644 9.253 1.00 82.31 89 TRP A N 1
ATOM 753 C CA . TRP A 1 89 ? -4.687 21.518 8.461 1.00 82.31 89 TRP A CA 1
ATOM 754 C C . TRP A 1 89 ? -6.005 21.855 9.170 1.00 82.31 89 TRP A C 1
ATOM 756 O O . TRP A 1 89 ? -6.379 23.025 9.202 1.00 82.31 89 TRP A O 1
ATOM 766 N N . VAL A 1 90 ? -6.667 20.871 9.789 1.00 80.81 90 VAL A N 1
ATOM 767 C CA . VAL A 1 90 ? -7.900 21.089 10.569 1.00 80.81 90 VAL A CA 1
ATOM 768 C C . VAL A 1 90 ? -7.628 21.949 11.808 1.00 80.81 90 VAL A C 1
ATOM 770 O O . VAL A 1 90 ? -8.387 22.868 12.088 1.00 80.81 90 VAL A O 1
ATOM 773 N N . LYS A 1 91 ? -6.527 21.703 12.534 1.00 76.00 91 LYS A N 1
ATOM 774 C CA . LYS A 1 91 ? -6.182 22.439 13.770 1.00 76.00 91 LYS A CA 1
ATOM 775 C C . LYS A 1 91 ? -5.830 23.913 13.548 1.00 76.00 91 LYS A C 1
ATOM 777 O O . LYS A 1 91 ? -5.904 24.691 14.492 1.00 76.00 91 LYS A O 1
ATOM 782 N N . ASN A 1 92 ? -5.364 24.281 12.356 1.00 73.06 92 ASN A N 1
ATOM 783 C CA . ASN A 1 92 ? -4.862 25.628 12.066 1.00 73.06 92 ASN A CA 1
ATOM 784 C C . ASN A 1 92 ? -5.895 26.535 11.375 1.00 73.06 92 ASN A C 1
ATOM 786 O O . ASN A 1 92 ? -5.545 27.652 10.988 1.00 73.06 92 ASN A O 1
ATOM 790 N N . ASP A 1 93 ? -7.134 26.075 11.192 1.00 68.69 93 ASP A N 1
ATOM 791 C CA . ASP A 1 93 ? -8.179 26.813 10.481 1.00 68.69 93 ASP A CA 1
ATOM 792 C C . ASP A 1 93 ? -9.480 26.832 11.304 1.00 68.69 93 ASP A C 1
ATOM 794 O O . ASP A 1 93 ? -10.305 25.919 11.220 1.00 68.69 93 ASP A O 1
ATOM 798 N N . ASP A 1 94 ? -9.641 27.888 12.114 1.00 61.00 94 ASP A N 1
ATOM 799 C CA . ASP A 1 94 ? -10.760 28.090 13.056 1.00 61.00 94 ASP A CA 1
ATOM 800 C C . ASP A 1 94 ? -12.150 28.052 12.374 1.00 61.00 94 ASP A C 1
ATOM 802 O O . ASP A 1 94 ? -13.156 27.789 13.029 1.00 61.00 94 ASP A O 1
ATOM 806 N N . ASP A 1 95 ? -12.224 28.279 11.055 1.00 59.25 95 ASP A N 1
ATOM 807 C CA . ASP A 1 95 ? -13.473 28.283 10.277 1.00 59.25 95 ASP A CA 1
ATOM 808 C C . ASP A 1 95 ? -13.831 26.896 9.684 1.00 59.25 95 ASP A C 1
ATOM 810 O O . ASP A 1 95 ? -14.906 26.721 9.095 1.00 59.25 95 ASP A O 1
ATOM 814 N N . LYS A 1 96 ? -12.950 25.888 9.809 1.00 56.75 96 LYS A N 1
ATOM 815 C CA . LYS A 1 96 ? -13.109 24.553 9.186 1.00 56.75 96 LYS A CA 1
ATOM 816 C C . LYS A 1 96 ? -13.405 23.414 10.152 1.00 56.75 96 LYS A C 1
ATOM 818 O O . LYS A 1 96 ? -13.734 22.318 9.685 1.00 56.75 96 LYS A O 1
ATOM 823 N N . GLU A 1 97 ? -13.346 23.669 11.456 1.00 55.00 97 GLU A N 1
ATOM 824 C CA . GLU A 1 97 ? -13.509 22.643 12.493 1.00 55.00 97 GLU A CA 1
ATOM 825 C C . GLU A 1 97 ? -14.870 21.920 12.416 1.00 55.00 97 GLU A C 1
ATOM 827 O O . GLU A 1 97 ? -14.945 20.748 12.768 1.00 55.00 97 GLU A O 1
ATOM 832 N N . ASP A 1 98 ? -15.913 22.549 11.854 1.00 56.06 98 ASP A N 1
ATOM 833 C CA . ASP A 1 98 ? -17.256 21.950 11.747 1.00 56.06 98 ASP A CA 1
ATOM 834 C C . ASP A 1 98 ? -17.632 21.423 10.342 1.00 56.06 98 ASP A C 1
ATOM 836 O O . ASP A 1 98 ? -18.495 20.551 10.226 1.00 56.06 98 ASP A O 1
ATOM 840 N N . SER A 1 99 ? -17.028 21.922 9.250 1.00 55.56 99 SER A N 1
ATOM 841 C CA . SER A 1 99 ? -17.485 21.606 7.875 1.00 55.56 99 SER A CA 1
ATOM 842 C C . SER A 1 99 ? -16.695 20.504 7.165 1.00 55.56 99 SER A C 1
ATOM 844 O O . SER A 1 99 ? -17.237 19.851 6.271 1.00 55.56 99 SER A O 1
ATOM 846 N N . ILE A 1 100 ? -15.445 20.261 7.573 1.00 57.94 100 ILE A N 1
ATOM 847 C CA . ILE A 1 100 ? -14.538 19.300 6.915 1.00 57.94 100 ILE A CA 1
ATOM 848 C C . ILE A 1 100 ? -14.050 18.226 7.893 1.00 57.94 100 ILE A C 1
ATOM 850 O O . ILE A 1 100 ? -13.573 17.183 7.469 1.00 57.94 100 ILE A O 1
ATOM 854 N N . ASN A 1 101 ? -14.271 18.421 9.195 1.00 67.75 101 ASN A N 1
ATOM 855 C CA . ASN A 1 101 ? -13.893 17.504 10.268 1.00 67.75 101 ASN A CA 1
ATOM 856 C C . ASN A 1 101 ? -14.848 16.301 10.412 1.00 67.75 101 ASN A C 1
ATOM 858 O O . ASN A 1 101 ? -15.363 15.983 11.486 1.00 67.75 101 ASN A O 1
ATOM 862 N N . ASN A 1 102 ? -15.156 15.668 9.290 1.00 78.12 102 ASN A N 1
ATOM 863 C CA . ASN A 1 102 ? -16.051 14.529 9.197 1.00 78.12 102 ASN A CA 1
ATOM 864 C C . ASN A 1 102 ? -15.452 13.480 8.256 1.00 78.12 102 ASN A C 1
ATOM 866 O O . ASN A 1 102 ? -14.459 13.723 7.570 1.00 78.12 102 ASN A O 1
ATOM 870 N N . SER A 1 103 ? -16.069 12.305 8.229 1.00 84.12 103 SER A N 1
ATOM 871 C CA . SER A 1 103 ? -15.590 11.151 7.470 1.00 84.12 103 SER A CA 1
ATOM 872 C C . SER A 1 103 ? -15.418 11.442 5.974 1.00 84.12 103 SER A C 1
ATOM 874 O O . SER A 1 103 ? -14.462 10.964 5.368 1.00 84.12 103 SER A O 1
ATOM 876 N N . GLU A 1 104 ? -16.293 12.268 5.386 1.00 86.25 104 GLU A N 1
ATOM 877 C CA . GLU A 1 104 ? -16.216 12.630 3.965 1.00 86.25 104 GLU A CA 1
ATOM 878 C C . GLU A 1 104 ? -15.031 13.561 3.691 1.00 86.25 104 GLU A C 1
ATOM 880 O O . GLU A 1 104 ? -14.230 13.287 2.801 1.00 86.25 104 GLU A O 1
ATOM 885 N N . GLY A 1 105 ? -14.857 14.609 4.505 1.00 87.81 105 GLY A N 1
ATOM 886 C CA . GLY A 1 105 ? -13.729 15.535 4.376 1.00 87.81 105 GLY A CA 1
ATOM 887 C C . GLY A 1 105 ? -12.372 14.859 4.588 1.00 87.81 105 GLY A C 1
ATOM 888 O O . GLY A 1 105 ? -11.416 15.148 3.865 1.00 87.81 105 GLY A O 1
ATOM 889 N N . PHE A 1 106 ? -12.297 13.905 5.522 1.00 90.69 106 PHE A N 1
ATOM 890 C CA . PHE A 1 106 ? -11.107 13.077 5.718 1.00 90.69 106 PHE A CA 1
ATOM 891 C C . PHE A 1 106 ? -10.798 12.223 4.482 1.00 90.69 106 PHE A C 1
ATOM 893 O O . PHE A 1 106 ? -9.669 12.237 3.987 1.00 90.69 106 PHE A O 1
ATOM 900 N N . LYS A 1 107 ? -11.797 11.498 3.963 1.00 92.75 107 LYS A N 1
ATOM 901 C CA . LYS A 1 107 ? -11.653 10.644 2.775 1.00 92.75 107 LYS A CA 1
ATOM 902 C C . LYS A 1 107 ? -11.187 11.453 1.566 1.00 92.75 107 LYS A C 1
ATOM 904 O O . LYS A 1 107 ? -10.215 11.069 0.910 1.00 92.75 107 LYS A O 1
ATOM 909 N N . ASP A 1 108 ? -11.841 12.585 1.318 1.00 90.81 108 ASP A N 1
ATOM 910 C CA . ASP A 1 108 ? -11.504 13.488 0.223 1.00 90.81 108 ASP A CA 1
ATOM 911 C C . ASP A 1 108 ? -10.056 13.961 0.341 1.00 90.81 108 ASP A C 1
ATOM 913 O O . ASP A 1 108 ? -9.308 13.882 -0.629 1.00 90.81 108 ASP A O 1
ATOM 917 N N . PHE A 1 109 ? -9.607 14.377 1.527 1.00 92.50 109 PHE A N 1
ATOM 918 C CA . PHE A 1 109 ? -8.228 14.827 1.713 1.00 92.50 109 PHE A CA 1
ATOM 919 C C . PHE A 1 109 ? -7.203 13.700 1.522 1.00 92.50 109 PHE A C 1
ATOM 921 O O . PHE A 1 109 ? -6.179 13.902 0.865 1.00 92.50 109 PHE A O 1
ATOM 928 N N . VAL A 1 110 ? -7.450 12.525 2.106 1.00 94.62 110 VAL A N 1
ATOM 929 C CA . VAL A 1 110 ? -6.454 11.448 2.196 1.00 94.62 110 VAL A CA 1
ATOM 930 C C . VAL A 1 110 ? -6.297 10.678 0.888 1.00 94.62 110 VAL A C 1
ATOM 932 O O . VAL A 1 110 ? -5.169 10.326 0.534 1.00 94.62 110 VAL A O 1
ATOM 935 N N . PHE A 1 111 ? -7.391 10.426 0.164 1.00 94.56 111 PHE A N 1
ATOM 936 C CA . PHE A 1 111 ? -7.382 9.562 -1.023 1.00 94.56 111 PHE A CA 1
ATOM 937 C C . PHE A 1 111 ? -7.539 10.313 -2.351 1.00 94.56 111 PHE A C 1
ATOM 939 O O . PHE A 1 111 ? -7.050 9.822 -3.372 1.00 94.56 111 PHE A O 1
ATOM 946 N N . ILE A 1 112 ? -8.191 11.484 -2.351 1.00 89.88 112 ILE A N 1
ATOM 947 C CA . ILE A 1 112 ? -8.567 12.207 -3.581 1.00 89.88 112 ILE A CA 1
ATOM 948 C C . ILE A 1 112 ? -7.752 13.494 -3.757 1.00 89.88 112 ILE A C 1
ATOM 950 O O . ILE A 1 112 ? -7.282 13.787 -4.852 1.00 89.88 112 ILE A O 1
ATOM 954 N N . GLY A 1 113 ? -7.558 14.260 -2.684 1.00 88.75 113 GLY A N 1
ATOM 955 C CA . GLY A 1 113 ? -6.970 15.600 -2.709 1.00 88.75 113 GLY A CA 1
ATOM 956 C C . GLY A 1 113 ? -5.450 15.638 -2.866 1.00 88.75 113 GLY A C 1
ATOM 957 O O . GLY A 1 113 ? -4.879 16.723 -2.956 1.00 88.75 113 GLY A O 1
ATOM 958 N N . GLN A 1 114 ? -4.792 14.479 -2.891 1.00 91.69 114 GLN A N 1
ATOM 959 C CA . GLN A 1 114 ? -3.343 14.374 -3.031 1.00 91.69 114 GLN A CA 1
ATOM 960 C C . GLN A 1 114 ? -2.946 14.324 -4.506 1.00 91.69 114 GLN A C 1
ATOM 962 O O . GLN A 1 114 ? -3.460 13.503 -5.266 1.00 91.69 114 GLN A O 1
ATOM 967 N N . ASP A 1 115 ? -1.975 15.151 -4.901 1.00 91.00 115 ASP A N 1
ATOM 968 C CA . ASP A 1 115 ? -1.401 15.097 -6.248 1.00 91.00 115 ASP A CA 1
ATOM 969 C C . ASP A 1 115 ? -0.864 13.688 -6.549 1.00 91.00 115 ASP A C 1
ATOM 971 O O . ASP A 1 115 ? -0.076 13.139 -5.779 1.00 91.00 115 ASP A O 1
ATOM 975 N N . ASN A 1 116 ? -1.223 13.115 -7.694 1.00 90.81 116 ASN A N 1
ATOM 976 C CA . ASN A 1 116 ? -0.784 11.782 -8.089 1.00 90.81 116 ASN A CA 1
ATOM 977 C C . ASN A 1 116 ? -0.568 11.709 -9.600 1.00 90.81 116 ASN A C 1
ATOM 979 O O . ASN A 1 116 ? -1.502 11.959 -10.357 1.00 90.81 116 ASN A O 1
ATOM 983 N N . ASN A 1 117 ? 0.647 11.345 -10.011 1.00 92.38 117 ASN A N 1
ATOM 984 C CA . ASN A 1 117 ? 0.961 11.078 -11.413 1.00 92.38 117 ASN A CA 1
ATOM 985 C C . ASN A 1 117 ? 1.412 9.628 -11.654 1.00 92.38 117 ASN A C 1
ATOM 987 O O . ASN A 1 117 ? 1.241 9.146 -12.767 1.00 92.38 117 ASN A O 1
ATOM 991 N N . ASP A 1 118 ? 1.934 8.943 -10.632 1.00 94.62 118 ASP A N 1
ATOM 992 C CA . ASP A 1 118 ? 2.658 7.665 -10.762 1.00 94.62 118 ASP A CA 1
ATOM 993 C C . ASP A 1 118 ? 1.945 6.523 -10.010 1.00 94.62 118 ASP A C 1
ATOM 995 O O . ASP A 1 118 ? 2.532 5.509 -9.618 1.00 94.62 118 ASP A O 1
ATOM 999 N N . GLY A 1 119 ? 0.649 6.704 -9.750 1.00 95.56 119 GLY A N 1
ATOM 1000 C CA . GLY A 1 119 ? -0.234 5.684 -9.204 1.00 95.56 119 GLY A CA 1
ATOM 1001 C C . GLY A 1 119 ? -0.247 5.594 -7.681 1.00 95.56 119 GLY A C 1
ATOM 1002 O O . GLY A 1 119 ? 0.232 6.477 -6.961 1.00 95.56 119 GLY A O 1
ATOM 1003 N N . LYS A 1 120 ? -0.886 4.544 -7.162 1.00 97.81 120 LYS A N 1
ATOM 1004 C CA . LYS A 1 120 ? -1.005 4.280 -5.718 1.00 97.81 120 LYS A CA 1
ATOM 1005 C C . LYS A 1 120 ? -0.742 2.813 -5.424 1.00 97.81 120 LYS A C 1
ATOM 1007 O O . LYS A 1 120 ? -1.012 1.945 -6.249 1.00 97.81 120 LYS A O 1
ATOM 1012 N N . LEU A 1 121 ? -0.259 2.547 -4.219 1.00 98.69 121 LEU A N 1
ATOM 1013 C CA . LEU A 1 121 ? -0.201 1.210 -3.644 1.00 98.69 121 LEU A CA 1
ATOM 1014 C C . LEU A 1 121 ? -1.140 1.143 -2.444 1.00 98.69 121 LEU A C 1
ATOM 1016 O O . LEU A 1 121 ? -1.026 1.953 -1.525 1.00 98.69 121 LEU A O 1
ATOM 1020 N N . PHE A 1 122 ? -2.014 0.145 -2.433 1.00 98.88 122 PHE A N 1
ATOM 1021 C CA . PHE A 1 122 ? -2.861 -0.189 -1.294 1.00 98.88 122 PHE A CA 1
ATOM 1022 C C . PHE A 1 122 ? -2.469 -1.565 -0.771 1.00 98.88 122 PHE A C 1
ATOM 1024 O O . PHE A 1 122 ? -2.322 -2.503 -1.553 1.00 98.88 122 PHE A O 1
ATOM 1031 N N . ILE A 1 123 ? -2.296 -1.687 0.543 1.00 98.88 123 ILE A N 1
ATOM 1032 C CA . ILE A 1 123 ? -2.031 -2.953 1.228 1.00 98.88 123 ILE A CA 1
ATOM 1033 C C . ILE A 1 123 ? -3.080 -3.122 2.327 1.00 98.88 123 ILE A C 1
ATOM 1035 O O . ILE A 1 123 ? -3.156 -2.306 3.245 1.00 98.88 123 ILE A O 1
ATOM 1039 N N . ASP A 1 124 ? -3.881 -4.179 2.245 1.00 98.75 124 ASP A N 1
ATOM 1040 C CA . ASP A 1 124 ? -4.897 -4.513 3.241 1.00 98.75 124 ASP A CA 1
ATOM 1041 C C . ASP A 1 124 ? -4.443 -5.704 4.087 1.00 98.75 124 ASP A C 1
ATOM 1043 O O . ASP A 1 124 ? -4.175 -6.793 3.569 1.00 98.75 124 ASP A O 1
ATOM 1047 N N . VAL A 1 125 ? -4.344 -5.488 5.397 1.00 98.50 125 VAL A N 1
ATOM 1048 C CA . VAL A 1 125 ? -3.818 -6.458 6.358 1.00 98.50 125 VAL A CA 1
ATOM 1049 C C . VAL A 1 125 ? -4.898 -6.833 7.361 1.00 98.50 125 VAL A C 1
ATOM 1051 O O . VAL A 1 125 ? -5.485 -5.973 8.016 1.00 98.50 125 VAL A O 1
ATOM 1054 N N . ASP A 1 126 ? -5.117 -8.134 7.527 1.00 97.12 126 ASP A N 1
ATOM 1055 C CA . ASP A 1 126 ? -5.897 -8.701 8.625 1.00 97.12 126 ASP A CA 1
ATOM 1056 C C . ASP A 1 126 ? -4.940 -9.424 9.575 1.00 97.12 126 ASP A C 1
ATOM 1058 O O . ASP A 1 126 ? -4.376 -10.469 9.236 1.00 97.12 126 ASP A O 1
ATOM 1062 N N . VAL A 1 127 ? -4.728 -8.840 10.755 1.00 96.50 127 VAL A N 1
ATOM 1063 C CA . VAL A 1 127 ? -3.792 -9.356 11.763 1.00 96.50 127 VAL A CA 1
ATOM 1064 C C . VAL A 1 127 ? -4.271 -10.689 12.338 1.00 96.50 127 VAL A C 1
ATOM 1066 O O . VAL A 1 127 ? -3.460 -11.588 12.564 1.00 96.50 127 VAL A O 1
ATOM 1069 N N . GLU A 1 128 ? -5.581 -10.851 12.526 1.00 93.81 128 GLU A N 1
ATOM 1070 C CA . GLU A 1 128 ? -6.166 -12.045 13.142 1.00 93.81 128 GLU A CA 1
ATOM 1071 C C . GLU A 1 128 ? -6.067 -13.249 12.202 1.00 93.81 128 GLU A C 1
ATOM 1073 O O . GLU A 1 128 ? -5.665 -14.342 12.609 1.00 93.81 128 GLU A O 1
ATOM 1078 N N . ASN A 1 129 ? -6.391 -13.037 10.924 1.00 95.38 129 ASN A N 1
ATOM 1079 C CA . ASN A 1 129 ? -6.334 -14.076 9.895 1.00 95.38 129 ASN A CA 1
ATOM 1080 C C . ASN A 1 129 ? -4.946 -14.206 9.247 1.00 95.38 129 ASN A C 1
ATOM 1082 O O . ASN A 1 129 ? -4.717 -15.132 8.468 1.00 95.38 129 ASN A O 1
ATOM 1086 N N . LYS A 1 130 ? -4.013 -13.304 9.579 1.00 96.12 130 LYS A N 1
ATOM 1087 C CA . LYS A 1 130 ? -2.660 -13.211 9.006 1.00 96.12 130 LYS A CA 1
ATOM 1088 C C . LYS A 1 130 ? -2.667 -13.135 7.479 1.00 96.12 130 LYS A C 1
ATOM 1090 O O . LYS A 1 130 ? -1.798 -13.703 6.814 1.00 96.12 130 LYS A O 1
ATOM 1095 N N . THR A 1 131 ? -3.657 -12.445 6.921 1.00 97.00 131 THR A N 1
ATOM 1096 C CA . THR A 1 131 ? -3.797 -12.273 5.472 1.00 97.00 131 THR A CA 1
ATOM 1097 C C . THR A 1 131 ? -3.320 -10.898 5.046 1.00 97.00 131 THR A C 1
ATOM 1099 O O . THR A 1 131 ? -3.554 -9.905 5.736 1.00 97.00 131 THR A O 1
ATOM 1102 N N . VAL A 1 132 ? -2.681 -10.851 3.881 1.00 98.38 132 VAL A N 1
ATOM 1103 C CA . VAL A 1 132 ? -2.225 -9.621 3.238 1.00 98.38 132 VAL A CA 1
ATOM 1104 C C . VAL A 1 132 ? -2.702 -9.661 1.797 1.00 98.38 132 VAL A C 1
ATOM 1106 O O . VAL A 1 132 ? -2.327 -10.579 1.064 1.00 98.38 132 VAL A O 1
ATOM 1109 N N . LYS A 1 133 ? -3.498 -8.666 1.412 1.00 98.69 133 LYS A N 1
ATOM 1110 C CA . LYS A 1 133 ? -3.850 -8.390 0.018 1.00 98.69 133 LYS A CA 1
ATOM 1111 C C . LYS A 1 133 ? -3.269 -7.048 -0.393 1.00 98.69 133 LYS A C 1
ATOM 1113 O O . LYS A 1 133 ? -2.996 -6.205 0.461 1.00 98.69 133 LYS A O 1
ATOM 1118 N N . PHE A 1 134 ? -3.079 -6.838 -1.687 1.00 98.81 134 PHE A N 1
ATOM 1119 C CA . PHE A 1 134 ? -2.613 -5.547 -2.184 1.00 98.81 134 PHE A CA 1
ATOM 1120 C C . PHE A 1 134 ? -3.172 -5.229 -3.567 1.00 98.81 134 PHE A C 1
ATOM 1122 O O . PHE A 1 134 ? -3.603 -6.118 -4.295 1.00 98.81 134 PHE A O 1
ATOM 1129 N N . CYS A 1 135 ? -3.118 -3.968 -3.967 1.00 98.69 135 CYS A N 1
ATOM 1130 C CA . CYS A 1 135 ? -3.221 -3.603 -5.372 1.00 98.69 135 CYS A CA 1
ATOM 1131 C C . CYS A 1 135 ? -2.356 -2.386 -5.681 1.00 98.69 135 CYS A C 1
ATOM 1133 O O . CYS A 1 135 ? -2.166 -1.499 -4.846 1.00 98.69 135 CYS A O 1
ATOM 1135 N N . LEU A 1 136 ? -1.856 -2.354 -6.911 1.00 98.75 136 LEU A N 1
ATOM 1136 C CA . LEU A 1 136 ? -1.305 -1.162 -7.534 1.00 98.75 136 LEU A CA 1
ATOM 1137 C C . LEU A 1 136 ? -2.401 -0.533 -8.387 1.00 98.75 136 LEU A C 1
ATOM 1139 O O . LEU A 1 136 ? -3.222 -1.250 -8.961 1.00 98.75 136 LEU A O 1
ATOM 1143 N N . THR A 1 137 ? -2.417 0.790 -8.472 1.00 98.31 137 THR A N 1
ATOM 1144 C CA . THR A 1 137 ? -3.340 1.513 -9.347 1.00 98.31 137 THR A CA 1
ATOM 1145 C C . THR A 1 137 ? -2.609 2.530 -10.199 1.00 98.31 137 THR A C 1
ATO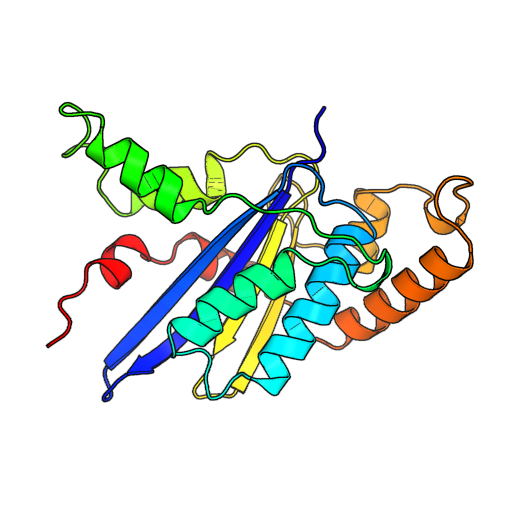M 1147 O O . THR A 1 137 ? -1.543 3.005 -9.806 1.00 98.31 137 THR A O 1
ATOM 1150 N N . ASP A 1 138 ? -3.220 2.925 -11.313 1.00 96.75 138 ASP A N 1
ATOM 1151 C CA . ASP A 1 138 ? -2.884 4.194 -11.962 1.00 96.75 138 ASP A CA 1
ATOM 1152 C C . ASP A 1 138 ? -3.394 5.401 -11.142 1.00 96.75 138 ASP A C 1
ATOM 1154 O O . ASP A 1 138 ? -3.875 5.263 -10.003 1.00 96.75 138 ASP A O 1
ATOM 1158 N N . TYR A 1 139 ? -3.261 6.610 -11.696 1.00 92.00 139 TYR A N 1
ATOM 1159 C CA . TYR A 1 139 ? -3.742 7.834 -11.049 1.00 92.00 139 TYR A CA 1
ATOM 1160 C C . TYR A 1 139 ? -5.279 7.886 -10.910 1.00 92.00 139 TYR A C 1
ATOM 1162 O O . TYR A 1 139 ? -5.762 8.515 -9.966 1.00 92.00 139 TYR A O 1
ATOM 1170 N N . ASP A 1 140 ? -6.029 7.173 -11.763 1.00 92.69 140 ASP A N 1
ATOM 1171 C CA . ASP A 1 140 ? -7.501 7.111 -11.803 1.00 92.69 140 ASP A CA 1
ATOM 1172 C C . ASP A 1 140 ? -8.087 5.984 -10.923 1.00 92.69 140 ASP A C 1
ATOM 1174 O O . ASP A 1 140 ? -9.284 5.701 -10.990 1.00 92.69 140 ASP A O 1
ATOM 1178 N N . LEU A 1 141 ? -7.265 5.347 -10.075 1.00 94.88 141 LEU A N 1
ATOM 1179 C CA . LEU A 1 141 ? -7.629 4.198 -9.226 1.00 94.88 141 LEU A CA 1
ATOM 1180 C C . LEU A 1 141 ? -7.988 2.917 -9.995 1.00 94.88 141 LEU A C 1
ATOM 1182 O O . LEU A 1 141 ? -8.539 1.982 -9.409 1.00 94.88 141 LEU A O 1
ATOM 1186 N N . LYS A 1 142 ? -7.637 2.812 -11.278 1.00 97.75 142 LYS A N 1
ATOM 1187 C CA . LYS A 1 142 ? -7.771 1.544 -11.993 1.00 97.75 142 LYS A CA 1
ATOM 1188 C C . LYS A 1 142 ? -6.737 0.563 -11.455 1.00 97.75 142 LYS A C 1
ATOM 1190 O O . LYS A 1 142 ? -5.543 0.855 -11.474 1.00 97.75 142 LYS A O 1
ATOM 1195 N N . ILE A 1 143 ? -7.188 -0.607 -11.007 1.00 98.50 143 ILE A N 1
ATOM 1196 C CA . ILE A 1 143 ? -6.301 -1.669 -10.524 1.00 98.50 143 ILE A CA 1
ATOM 1197 C C . ILE A 1 143 ? -5.451 -2.204 -11.679 1.00 98.50 143 ILE A C 1
ATOM 1199 O O . ILE A 1 143 ? -5.961 -2.516 -12.756 1.00 98.50 143 ILE A O 1
ATOM 1203 N N . LEU A 1 144 ? -4.151 -2.326 -11.424 1.00 98.50 144 LEU A N 1
ATOM 1204 C CA . LEU A 1 144 ? -3.153 -2.881 -12.327 1.00 98.50 144 LEU A CA 1
ATOM 1205 C C . LEU A 1 144 ? -2.423 -4.030 -11.622 1.00 98.50 144 LEU A C 1
ATOM 1207 O O . LEU A 1 144 ? -2.090 -3.949 -10.434 1.00 98.50 144 LEU A O 1
ATOM 1211 N N . SER A 1 145 ? -2.142 -5.110 -12.350 1.00 98.31 145 SER A N 1
ATOM 1212 C CA . SER A 1 145 ? -1.133 -6.084 -11.917 1.00 98.31 145 SER A CA 1
ATOM 1213 C C . SER A 1 145 ? 0.248 -5.418 -11.795 1.00 98.31 145 SER A C 1
ATOM 1215 O O . SER A 1 145 ? 0.486 -4.379 -12.414 1.00 98.31 145 SER A O 1
ATOM 1217 N N . PRO A 1 146 ? 1.203 -6.000 -11.044 1.00 98.44 146 PRO A N 1
ATOM 1218 C CA . PRO A 1 146 ? 2.560 -5.453 -10.940 1.00 98.44 146 PRO A CA 1
ATOM 1219 C C . PRO A 1 146 ? 3.228 -5.216 -12.297 1.00 98.44 146 PRO A C 1
ATOM 1221 O O . PRO A 1 146 ? 3.888 -4.198 -12.502 1.00 98.44 146 PRO A O 1
ATOM 1224 N N . LYS A 1 147 ? 3.007 -6.130 -13.246 1.00 97.69 147 LYS A N 1
ATOM 1225 C CA . LYS A 1 147 ? 3.497 -5.989 -14.613 1.00 97.69 147 LYS A CA 1
ATOM 1226 C C . LYS A 1 147 ? 2.808 -4.848 -15.361 1.00 97.69 147 LYS A C 1
ATOM 1228 O O . LYS A 1 147 ? 3.499 -4.029 -15.955 1.00 97.69 147 LYS A O 1
ATOM 1233 N N . GLU A 1 148 ? 1.476 -4.784 -15.322 1.00 98.25 148 GLU A N 1
ATOM 1234 C CA . GLU A 1 148 ? 0.720 -3.708 -15.977 1.00 98.25 148 GLU A CA 1
ATOM 1235 C C . GLU A 1 148 ? 1.066 -2.337 -15.400 1.00 98.25 148 GLU A C 1
ATOM 1237 O O . GLU A 1 148 ? 1.186 -1.386 -16.162 1.00 98.25 148 GLU A O 1
ATOM 1242 N N . TYR A 1 149 ? 1.278 -2.237 -14.085 1.00 98.38 149 TYR A N 1
ATOM 1243 C CA . TYR A 1 149 ? 1.734 -1.009 -13.440 1.00 98.38 149 TYR A CA 1
ATOM 1244 C C . TYR A 1 149 ? 3.096 -0.573 -13.983 1.00 98.38 149 TYR A C 1
ATOM 1246 O O . TYR A 1 149 ? 3.250 0.572 -14.391 1.00 98.38 149 TYR A O 1
ATOM 1254 N N . MET A 1 150 ? 4.072 -1.486 -14.029 1.00 97.31 150 MET A N 1
ATOM 1255 C CA . MET A 1 150 ? 5.412 -1.159 -14.517 1.00 97.31 150 MET A CA 1
ATOM 1256 C C . MET A 1 150 ? 5.397 -0.742 -15.994 1.00 97.31 150 MET A C 1
ATOM 1258 O O . MET A 1 150 ? 6.074 0.210 -16.367 1.00 97.31 150 MET A O 1
ATOM 1262 N N . ASP A 1 151 ? 4.614 -1.434 -16.824 1.00 97.00 151 ASP A N 1
ATOM 1263 C CA . ASP A 1 151 ? 4.492 -1.125 -18.251 1.00 97.00 151 ASP A CA 1
ATOM 1264 C C . ASP A 1 151 ? 3.715 0.192 -18.496 1.00 97.00 151 ASP A C 1
ATOM 1266 O O . ASP A 1 151 ? 3.971 0.872 -19.487 1.00 97.00 151 ASP A O 1
ATOM 1270 N N . TRP A 1 152 ? 2.793 0.569 -17.599 1.00 97.25 152 TRP A N 1
ATOM 1271 C CA . TRP A 1 152 ? 2.054 1.838 -17.634 1.00 97.25 152 TRP A CA 1
ATOM 1272 C C . TRP A 1 152 ? 2.906 3.034 -17.191 1.00 97.25 152 TRP A C 1
ATOM 1274 O O . TRP A 1 152 ? 2.912 4.065 -17.861 1.00 97.25 152 TRP A O 1
ATOM 1284 N N . ASP A 1 153 ? 3.618 2.896 -16.074 1.00 96.44 153 ASP A N 1
ATOM 1285 C CA . ASP A 1 153 ? 4.364 3.993 -15.455 1.00 96.44 153 ASP A CA 1
ATOM 1286 C C . ASP A 1 153 ? 5.711 4.247 -16.152 1.00 96.44 153 ASP A C 1
ATOM 1288 O O . ASP A 1 153 ? 6.153 5.388 -16.296 1.00 96.44 153 ASP A O 1
ATOM 1292 N N . TYR A 1 154 ? 6.347 3.179 -16.651 1.00 95.38 154 TYR A N 1
ATOM 1293 C CA . TYR A 1 154 ? 7.590 3.258 -17.407 1.00 95.38 154 TYR A CA 1
ATOM 1294 C C . TYR A 1 154 ? 7.541 2.389 -18.669 1.00 95.38 154 TYR A C 1
ATOM 1296 O O . TYR A 1 154 ? 8.052 1.269 -18.715 1.00 95.38 154 TYR A O 1
ATOM 1304 N N . GLU A 1 155 ? 6.991 2.956 -19.742 1.00 93.44 155 GLU A N 1
ATOM 1305 C CA . GLU A 1 155 ? 6.992 2.332 -21.068 1.00 93.44 155 GLU A CA 1
ATOM 1306 C C . GLU A 1 155 ? 8.420 1.948 -21.514 1.00 93.44 155 GLU A C 1
ATOM 1308 O O . GLU A 1 155 ? 9.389 2.680 -21.289 1.00 93.44 155 GLU A O 1
ATOM 1313 N N . ASP A 1 156 ? 8.558 0.766 -22.121 1.00 93.69 156 ASP A N 1
ATOM 1314 C CA . ASP A 1 156 ? 9.821 0.214 -22.634 1.00 93.69 156 ASP A CA 1
ATOM 1315 C C . ASP A 1 156 ? 10.974 0.112 -21.609 1.00 93.69 156 ASP A C 1
ATOM 1317 O O . ASP A 1 156 ? 12.150 -0.008 -21.974 1.00 93.69 156 ASP A O 1
ATOM 1321 N N . TRP A 1 157 ? 10.673 0.072 -20.305 1.00 94.81 157 TRP A N 1
ATOM 1322 C CA . TRP A 1 157 ? 11.679 -0.023 -19.235 1.00 94.81 157 TRP A CA 1
ATOM 1323 C C . TRP A 1 157 ? 12.662 -1.195 -19.390 1.00 94.81 157 TRP A C 1
ATOM 1325 O O . TRP A 1 157 ? 13.799 -1.122 -18.916 1.00 94.81 157 TRP A O 1
ATOM 1335 N N . ARG A 1 158 ? 12.255 -2.272 -20.077 1.00 93.06 158 ARG A N 1
ATOM 1336 C CA . ARG A 1 158 ? 13.095 -3.452 -20.351 1.00 93.06 158 ARG A CA 1
ATOM 1337 C C . ARG A 1 158 ? 14.266 -3.151 -21.289 1.00 93.06 158 ARG A C 1
ATOM 1339 O O . ARG A 1 158 ? 15.334 -3.755 -21.148 1.00 93.06 158 ARG A O 1
ATOM 1346 N N . ASP A 1 159 ? 14.089 -2.181 -22.179 1.00 93.19 159 ASP A N 1
ATOM 1347 C CA . ASP A 1 159 ? 15.082 -1.753 -23.165 1.00 93.19 159 ASP A CA 1
ATOM 1348 C C . ASP A 1 159 ? 15.727 -0.404 -22.811 1.00 93.19 159 ASP A C 1
ATOM 1350 O O . ASP A 1 159 ? 16.658 0.041 -23.482 1.00 93.19 159 ASP A O 1
ATOM 1354 N N . SER A 1 160 ? 15.294 0.219 -21.711 1.00 92.06 160 SER A N 1
ATOM 1355 C CA . SER A 1 160 ? 15.805 1.507 -21.245 1.00 92.06 160 SER A CA 1
ATOM 1356 C C . SER A 1 160 ? 17.323 1.519 -21.018 1.00 92.06 160 SER A C 1
ATOM 1358 O O . SER A 1 160 ? 17.898 0.630 -20.387 1.00 92.06 160 SER A O 1
ATOM 1360 N N . GLU A 1 161 ? 17.989 2.585 -21.461 1.00 91.69 161 GLU A N 1
ATOM 1361 C CA . GLU A 1 161 ? 19.396 2.856 -21.135 1.00 91.69 161 GLU A CA 1
ATOM 1362 C C . GLU A 1 161 ? 19.594 3.412 -19.711 1.00 91.69 161 GLU A C 1
ATOM 1364 O O . GLU A 1 161 ? 20.691 3.321 -19.160 1.00 91.69 161 GLU A O 1
ATOM 1369 N N . TYR A 1 162 ? 18.531 3.946 -19.099 1.00 88.69 162 TYR A N 1
ATOM 1370 C CA . TYR A 1 162 ? 18.554 4.578 -17.773 1.00 88.69 162 TYR A CA 1
ATOM 1371 C C . TYR A 1 162 ? 18.343 3.586 -16.629 1.00 88.69 162 TYR A C 1
ATOM 1373 O O . TYR A 1 162 ? 18.645 3.905 -15.479 1.00 88.69 162 TYR A O 1
ATOM 1381 N N . LEU A 1 163 ? 17.861 2.380 -16.935 1.00 90.75 163 LEU A N 1
ATOM 1382 C CA . LEU A 1 163 ? 17.649 1.321 -15.958 1.00 90.75 163 LEU A CA 1
ATOM 1383 C C . LEU A 1 163 ? 18.652 0.185 -16.195 1.00 90.75 163 LEU A C 1
ATOM 1385 O O . LEU A 1 163 ? 18.476 -0.580 -17.140 1.00 90.75 163 LEU A O 1
ATOM 1389 N N . PRO A 1 164 ? 19.709 0.029 -15.377 1.00 92.06 164 PRO A N 1
ATOM 1390 C CA . PRO A 1 164 ? 20.731 -0.995 -15.593 1.00 92.06 164 PRO A CA 1
ATOM 1391 C C . PRO A 1 164 ? 20.156 -2.414 -15.664 1.00 92.06 164 PRO A C 1
ATOM 1393 O O . PRO A 1 164 ? 19.181 -2.736 -14.991 1.00 92.06 164 PRO A O 1
ATOM 1396 N N . LYS A 1 165 ? 20.812 -3.309 -16.413 1.00 92.69 165 LYS A N 1
ATOM 1397 C CA . LYS A 1 165 ? 20.358 -4.700 -16.602 1.00 92.69 165 LYS A CA 1
ATOM 1398 C C . LYS A 1 165 ? 20.100 -5.450 -15.286 1.00 92.69 165 LYS A C 1
ATOM 1400 O O . LYS A 1 165 ? 19.158 -6.231 -15.208 1.00 92.69 165 LYS A O 1
ATOM 1405 N N . GLU A 1 166 ? 20.927 -5.228 -14.266 1.00 92.31 166 GLU A N 1
ATOM 1406 C CA . GLU A 1 166 ? 20.739 -5.844 -12.944 1.00 92.31 166 GLU A CA 1
ATOM 1407 C C . GLU A 1 166 ? 19.499 -5.301 -12.226 1.00 92.31 166 GLU A C 1
ATOM 1409 O O . GLU A 1 166 ? 18.737 -6.078 -11.653 1.00 92.31 166 GLU A O 1
ATOM 1414 N N . ALA A 1 167 ? 19.253 -3.990 -12.317 1.00 92.75 167 ALA A N 1
ATOM 1415 C CA . ALA A 1 167 ? 18.055 -3.363 -11.767 1.00 92.75 167 ALA A CA 1
ATOM 1416 C C . ALA A 1 167 ? 16.792 -3.851 -12.488 1.00 92.75 167 ALA A C 1
ATOM 1418 O O . ALA A 1 167 ? 15.799 -4.149 -11.831 1.00 92.75 167 ALA A O 1
ATOM 1419 N N . ARG A 1 168 ? 16.857 -4.032 -13.816 1.00 94.94 168 ARG A N 1
ATOM 1420 C CA . ARG A 1 168 ? 15.765 -4.631 -14.594 1.00 94.94 168 ARG A CA 1
ATOM 1421 C C . ARG A 1 168 ? 15.428 -6.033 -14.114 1.00 94.94 168 ARG A C 1
ATOM 1423 O O . ARG A 1 168 ? 14.287 -6.288 -13.762 1.00 94.94 168 ARG A O 1
ATOM 1430 N N . ARG A 1 169 ? 16.435 -6.904 -14.026 1.00 95.56 169 ARG A N 1
ATOM 1431 C CA . ARG A 1 169 ? 16.253 -8.277 -13.545 1.00 95.56 169 ARG A CA 1
ATOM 1432 C C . ARG A 1 169 ? 15.675 -8.315 -12.132 1.00 95.56 169 ARG A C 1
ATOM 1434 O O . ARG A 1 169 ? 14.773 -9.083 -11.853 1.00 95.56 169 ARG A O 1
ATOM 1441 N N . THR A 1 170 ? 16.170 -7.447 -11.257 1.00 96.31 170 THR A N 1
ATOM 1442 C CA . THR A 1 170 ? 15.657 -7.340 -9.888 1.00 96.31 170 THR A CA 1
ATOM 1443 C C . THR A 1 170 ? 14.198 -6.875 -9.863 1.00 96.31 170 THR A C 1
ATOM 1445 O O . THR A 1 170 ? 13.410 -7.356 -9.055 1.00 96.31 170 THR A O 1
ATOM 1448 N N . CYS A 1 171 ? 13.824 -5.945 -10.746 1.00 97.00 171 CYS A N 1
ATOM 1449 C CA . CYS A 1 171 ? 12.437 -5.522 -10.906 1.00 97.00 171 CYS A CA 1
ATOM 1450 C C . CYS A 1 171 ? 11.559 -6.677 -11.414 1.00 97.00 171 CYS A C 1
ATOM 1452 O O . CYS A 1 171 ? 10.480 -6.887 -10.871 1.00 97.00 171 CYS A O 1
ATOM 1454 N N . GLU A 1 172 ? 12.037 -7.467 -12.383 1.00 97.81 172 GLU A N 1
ATOM 1455 C CA . GLU A 1 172 ? 11.353 -8.682 -12.856 1.00 97.81 172 GLU A CA 1
ATOM 1456 C C . GLU A 1 172 ? 11.143 -9.689 -11.715 1.00 97.81 172 GLU A C 1
ATOM 1458 O O . GLU A 1 172 ? 10.008 -10.094 -11.478 1.00 97.81 172 GLU A O 1
ATOM 1463 N N . ASP A 1 173 ? 12.186 -10.000 -10.939 1.00 98.12 173 ASP A N 1
ATOM 1464 C CA . ASP A 1 173 ? 12.097 -10.909 -9.786 1.00 98.12 173 ASP A CA 1
ATOM 1465 C C . ASP A 1 173 ? 11.081 -10.396 -8.735 1.00 98.12 173 ASP A C 1
ATOM 1467 O O . ASP A 1 173 ? 10.325 -11.168 -8.139 1.00 98.12 173 ASP A O 1
ATOM 1471 N N . ASN A 1 174 ? 11.029 -9.078 -8.504 1.00 98.31 174 ASN A N 1
ATOM 1472 C CA . ASN A 1 174 ? 10.048 -8.471 -7.602 1.00 98.31 174 ASN A CA 1
ATOM 1473 C C . ASN A 1 174 ? 8.617 -8.544 -8.155 1.00 98.31 174 ASN A C 1
ATOM 1475 O O . ASN A 1 174 ? 7.692 -8.791 -7.384 1.00 98.31 174 ASN A O 1
ATOM 1479 N N . ILE A 1 175 ? 8.425 -8.309 -9.458 1.00 98.56 175 ILE A N 1
ATOM 1480 C CA . ILE A 1 175 ? 7.125 -8.438 -10.133 1.00 98.56 175 ILE A CA 1
ATOM 1481 C C . ILE A 1 175 ? 6.622 -9.873 -9.987 1.00 98.56 175 ILE A C 1
ATOM 1483 O O . ILE A 1 175 ? 5.501 -10.067 -9.526 1.00 98.56 175 ILE A O 1
ATOM 1487 N N . GLU A 1 176 ? 7.467 -10.864 -10.279 1.00 98.56 176 GLU A N 1
ATOM 1488 C CA . GLU A 1 176 ? 7.127 -12.282 -10.133 1.00 98.56 176 GLU A CA 1
ATOM 1489 C C . GLU A 1 176 ? 6.722 -12.620 -8.693 1.00 98.56 176 GLU A C 1
ATOM 1491 O O . GLU A 1 176 ? 5.724 -13.305 -8.476 1.00 98.56 176 GLU A O 1
ATOM 1496 N N . TYR A 1 177 ? 7.443 -12.103 -7.691 1.00 98.56 177 TYR A N 1
ATOM 1497 C CA . TYR A 1 177 ? 7.047 -12.264 -6.291 1.00 98.56 177 TYR A CA 1
ATOM 1498 C C . TYR A 1 177 ? 5.677 -11.636 -6.005 1.00 98.56 177 TYR A C 1
ATOM 1500 O O . TYR A 1 177 ? 4.827 -12.275 -5.381 1.00 98.56 177 TYR A O 1
ATOM 1508 N N . LEU A 1 178 ? 5.450 -10.397 -6.445 1.00 98.62 178 LEU A N 1
ATOM 1509 C CA . LEU A 1 178 ? 4.202 -9.674 -6.203 1.00 98.62 178 LEU A CA 1
ATOM 1510 C C . LEU A 1 178 ? 3.000 -10.342 -6.882 1.00 98.62 178 LEU A C 1
ATOM 1512 O O . LEU A 1 178 ? 1.914 -10.337 -6.311 1.00 98.62 178 LEU A O 1
ATOM 1516 N N . GLU A 1 179 ? 3.191 -10.983 -8.035 1.00 98.31 179 GLU A N 1
ATOM 1517 C CA . GLU A 1 179 ? 2.157 -11.780 -8.712 1.00 98.31 179 GLU A CA 1
ATOM 1518 C C . GLU A 1 179 ? 1.723 -13.020 -7.907 1.00 98.31 179 GLU A C 1
ATOM 1520 O O . GLU A 1 179 ? 0.648 -13.567 -8.147 1.00 98.31 179 GLU A O 1
ATOM 1525 N N . THR A 1 180 ? 2.510 -13.456 -6.915 1.00 98.12 180 THR A N 1
ATOM 1526 C CA . THR A 1 180 ? 2.107 -14.529 -5.984 1.00 98.12 180 THR A CA 1
ATOM 1527 C C . THR A 1 180 ? 1.241 -14.042 -4.821 1.00 98.12 180 THR A C 1
ATOM 1529 O O . THR A 1 180 ? 0.696 -14.858 -4.071 1.00 98.12 180 THR A O 1
ATOM 1532 N N . ILE A 1 181 ? 1.147 -12.726 -4.621 1.00 98.19 181 ILE A N 1
ATOM 1533 C CA . ILE A 1 181 ? 0.378 -12.119 -3.538 1.00 98.19 181 ILE A CA 1
ATOM 1534 C C . ILE A 1 181 ? -1.058 -11.914 -4.016 1.00 98.19 181 ILE A C 1
ATOM 1536 O O . ILE A 1 181 ? -1.296 -11.524 -5.155 1.00 98.19 181 ILE A O 1
ATOM 1540 N N . GLU A 1 182 ? -2.024 -12.173 -3.138 1.00 98.31 182 GLU A N 1
ATOM 1541 C CA . GLU A 1 182 ? -3.432 -11.984 -3.470 1.00 98.31 182 GLU A CA 1
ATOM 1542 C C . GLU A 1 182 ? -3.718 -10.510 -3.793 1.00 98.31 182 GLU A C 1
ATOM 1544 O O . GLU A 1 182 ? -3.435 -9.612 -2.992 1.00 98.31 182 GLU A O 1
ATOM 1549 N N . GLN A 1 183 ? -4.271 -10.274 -4.983 1.00 98.19 183 GLN A N 1
ATOM 1550 C CA . GLN A 1 183 ? -4.649 -8.943 -5.434 1.00 98.19 183 GLN A CA 1
ATOM 1551 C C . GLN A 1 183 ? -6.032 -8.571 -4.889 1.00 98.19 183 GLN A C 1
ATOM 1553 O O . GLN A 1 183 ? -6.934 -9.409 -4.860 1.00 98.19 183 GLN A O 1
ATOM 1558 N N . MET A 1 184 ? -6.204 -7.317 -4.472 1.00 98.62 184 MET A N 1
ATOM 1559 C CA . MET A 1 184 ? -7.518 -6.783 -4.110 1.00 98.62 184 MET A CA 1
ATOM 1560 C C . MET A 1 184 ? -8.431 -6.699 -5.339 1.00 98.62 184 MET A C 1
ATOM 1562 O O . MET A 1 184 ? -7.992 -6.369 -6.441 1.00 98.62 184 MET A O 1
ATOM 1566 N N . THR A 1 185 ? -9.712 -6.967 -5.125 1.00 98.50 185 THR A N 1
ATOM 1567 C CA . THR A 1 185 ? -10.798 -6.704 -6.080 1.00 98.50 185 THR A CA 1
ATOM 1568 C C . THR A 1 185 ? -11.188 -5.224 -6.094 1.00 98.50 185 THR A C 1
ATOM 1570 O O . THR A 1 185 ? -10.832 -4.464 -5.190 1.00 98.50 185 THR A O 1
ATOM 1573 N N . GLU A 1 186 ? -11.956 -4.804 -7.103 1.00 98.38 186 GLU A N 1
ATOM 1574 C CA . GLU A 1 186 ? -12.505 -3.442 -7.163 1.00 98.38 186 GLU A CA 1
ATOM 1575 C C . GLU A 1 186 ? -13.413 -3.150 -5.960 1.00 98.38 186 GLU A C 1
ATOM 1577 O O . GLU A 1 186 ? -13.353 -2.060 -5.392 1.00 98.38 186 GLU A O 1
ATOM 1582 N N . GLU A 1 187 ? -14.211 -4.128 -5.517 1.00 98.56 187 GLU A N 1
ATOM 1583 C CA . GLU A 1 187 ? -15.052 -3.990 -4.329 1.00 98.56 187 GLU A CA 1
ATOM 1584 C C . GLU A 1 187 ? -14.229 -3.840 -3.047 1.00 98.56 187 GLU A C 1
ATOM 1586 O O . GLU A 1 187 ? -14.583 -3.030 -2.193 1.00 98.56 187 GLU A O 1
ATOM 1591 N N . GLU A 1 188 ? -13.127 -4.581 -2.907 1.00 98.62 188 GLU A N 1
ATOM 1592 C CA . GLU A 1 188 ? -12.229 -4.465 -1.752 1.00 98.62 188 GLU A CA 1
ATOM 1593 C C . GLU A 1 188 ? -11.470 -3.136 -1.743 1.00 98.62 188 GLU A C 1
ATOM 1595 O O . GLU A 1 188 ? -11.297 -2.547 -0.678 1.00 98.62 188 GLU A O 1
ATOM 1600 N N . LEU A 1 189 ? -11.035 -2.636 -2.905 1.00 98.56 189 LEU A N 1
ATOM 1601 C CA . LEU A 1 189 ? -10.424 -1.308 -3.008 1.00 98.56 189 LEU A CA 1
ATOM 1602 C C . LEU A 1 189 ? -11.441 -0.212 -2.682 1.00 98.56 189 LEU A C 1
ATOM 1604 O O . LEU A 1 189 ? -11.127 0.728 -1.953 1.00 98.56 189 LEU A O 1
ATOM 1608 N N . LYS A 1 190 ? -12.674 -0.344 -3.175 1.00 97.94 190 LYS A N 1
ATOM 1609 C CA . LYS A 1 190 ? -13.754 0.583 -2.847 1.00 97.94 190 LYS A CA 1
ATOM 1610 C C . LYS A 1 190 ? -14.059 0.571 -1.348 1.00 97.94 190 LYS A C 1
ATOM 1612 O O . LYS A 1 190 ? -14.152 1.636 -0.752 1.00 97.94 190 LYS A O 1
ATOM 1617 N N . ASP A 1 191 ? -14.173 -0.608 -0.736 1.00 98.12 191 ASP A N 1
ATOM 1618 C CA . ASP A 1 191 ? -14.330 -0.760 0.717 1.00 98.12 191 ASP A CA 1
ATOM 1619 C C . ASP A 1 191 ? -13.162 -0.137 1.489 1.00 98.12 191 ASP A C 1
ATOM 1621 O O . ASP A 1 191 ? -13.380 0.517 2.503 1.00 98.12 191 ASP A O 1
ATOM 1625 N N . PHE A 1 192 ? -11.929 -0.300 1.003 1.00 98.25 192 PHE A N 1
ATOM 1626 C CA . PHE A 1 192 ? -10.758 0.347 1.585 1.00 98.25 192 PHE A CA 1
ATOM 1627 C C . PHE A 1 192 ? -10.919 1.866 1.585 1.00 98.25 192 PHE A C 1
ATOM 1629 O O . PHE A 1 192 ? -10.833 2.480 2.640 1.00 98.25 192 PHE A O 1
ATOM 1636 N N . VAL A 1 193 ? -11.168 2.475 0.426 1.00 97.25 193 VAL A N 1
ATOM 1637 C CA . VAL A 1 193 ? -11.240 3.939 0.290 1.00 97.25 193 VAL A CA 1
ATOM 1638 C C . VAL A 1 193 ? -12.444 4.527 1.029 1.00 97.25 193 VAL A C 1
ATOM 1640 O O . VAL A 1 193 ? -12.320 5.582 1.646 1.00 97.25 193 VAL A O 1
ATOM 1643 N N . ASP A 1 194 ? -13.592 3.849 1.001 1.00 96.12 194 ASP A N 1
ATOM 1644 C CA . ASP A 1 194 ? -14.830 4.326 1.628 1.00 96.12 194 ASP A CA 1
ATOM 1645 C C . ASP A 1 194 ? -14.923 4.008 3.132 1.00 96.12 194 ASP A C 1
ATOM 1647 O O . ASP A 1 194 ? -15.903 4.392 3.777 1.00 96.12 194 ASP A O 1
ATOM 1651 N N . TYR A 1 195 ? -13.939 3.308 3.708 1.00 96.25 195 TYR A N 1
ATOM 1652 C CA . TYR A 1 195 ? -13.935 3.003 5.136 1.00 96.25 195 TYR A CA 1
ATOM 1653 C C . TYR A 1 195 ? -13.858 4.283 5.978 1.00 96.25 195 TYR A C 1
ATOM 1655 O O . TYR A 1 195 ? -13.075 5.195 5.707 1.00 96.25 195 TYR A O 1
ATOM 1663 N N . ASP A 1 196 ? -14.632 4.334 7.063 1.00 93.81 196 ASP A N 1
ATOM 1664 C CA . ASP A 1 196 ? -14.643 5.479 7.970 1.00 93.81 196 ASP A CA 1
ATOM 1665 C C . ASP A 1 196 ? -13.471 5.431 8.967 1.00 93.81 196 ASP A C 1
ATOM 1667 O O . ASP A 1 196 ? -13.620 5.142 10.158 1.00 93.81 196 ASP A O 1
ATOM 1671 N N . TYR A 1 197 ? -12.270 5.714 8.461 1.00 93.75 197 TYR A N 1
ATOM 1672 C CA . TYR A 1 197 ? -11.059 5.801 9.279 1.00 93.75 197 TYR A CA 1
ATOM 1673 C C . TYR A 1 197 ? -11.126 6.941 10.293 1.00 93.75 197 TYR A C 1
ATOM 1675 O O . TYR A 1 197 ? -10.572 6.826 11.385 1.00 93.75 197 TYR A O 1
ATOM 1683 N N . TRP A 1 198 ? -11.797 8.042 9.943 1.00 89.88 198 TRP A N 1
ATOM 1684 C CA . TRP A 1 198 ? -11.934 9.194 10.825 1.00 89.88 198 TRP A CA 1
ATOM 1685 C C . TRP A 1 198 ? -12.660 8.812 12.113 1.00 89.88 198 TRP A C 1
ATOM 1687 O O . TRP A 1 198 ? -12.183 9.112 13.210 1.00 89.88 198 TRP A O 1
ATOM 1697 N N . LEU A 1 199 ? -13.779 8.097 11.990 1.00 88.25 199 LEU A N 1
ATOM 1698 C CA . LEU A 1 199 ? -14.512 7.581 13.136 1.00 88.25 199 LEU A CA 1
ATOM 1699 C C . LEU A 1 199 ? -13.638 6.649 13.978 1.00 88.25 199 LEU A C 1
ATOM 1701 O O . LEU A 1 199 ? -13.600 6.801 15.197 1.00 88.25 199 LEU A O 1
ATOM 1705 N N . ASP A 1 200 ? -12.927 5.713 13.348 1.00 88.00 200 ASP A N 1
ATOM 1706 C CA . ASP A 1 200 ? -12.101 4.725 14.048 1.00 88.00 200 ASP A CA 1
ATOM 1707 C C . ASP A 1 200 ? -10.947 5.335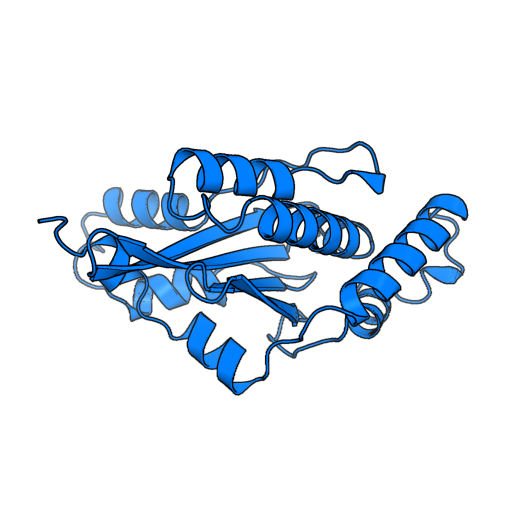 14.838 1.00 88.00 200 ASP A C 1
ATOM 1709 O O . ASP A 1 200 ? -10.730 4.961 15.992 1.00 88.00 200 ASP A O 1
ATOM 1713 N N . MET A 1 201 ? -10.251 6.314 14.262 1.00 84.38 201 MET A N 1
ATOM 1714 C CA . MET A 1 201 ? -9.162 7.021 14.940 1.00 84.38 201 MET A CA 1
ATOM 1715 C C . MET A 1 201 ? -9.652 7.841 16.140 1.00 84.38 201 MET A C 1
ATOM 1717 O O . MET A 1 201 ? -8.908 8.030 17.100 1.00 84.38 201 MET A O 1
ATOM 1721 N N . ASN A 1 202 ? -10.909 8.291 16.112 1.00 81.56 202 ASN A N 1
ATOM 1722 C CA . ASN A 1 202 ? -11.525 9.082 17.177 1.00 81.56 202 ASN A CA 1
ATOM 1723 C C . ASN A 1 202 ? -12.371 8.245 18.158 1.00 81.56 202 ASN A C 1
ATOM 1725 O O . ASN A 1 202 ? -13.005 8.803 19.061 1.00 81.56 202 ASN A O 1
ATOM 1729 N N . LYS A 1 203 ? -12.392 6.908 18.031 1.00 78.62 203 LYS A N 1
ATOM 1730 C CA . LYS A 1 203 ? -13.092 6.040 18.989 1.00 78.62 203 LYS A CA 1
ATOM 1731 C C . LYS A 1 203 ? -12.433 6.125 20.377 1.00 78.62 203 LYS A C 1
ATOM 1733 O O . LYS A 1 203 ? -11.214 5.980 20.488 1.00 78.62 203 LYS A O 1
ATOM 1738 N N . PRO A 1 204 ? -13.210 6.280 21.467 1.00 65.69 204 PRO A N 1
ATOM 1739 C CA . PRO A 1 204 ? -12.660 6.263 22.817 1.00 65.69 204 PRO A CA 1
ATOM 1740 C C . PRO A 1 204 ? -12.006 4.911 23.122 1.00 65.69 204 PRO A C 1
ATOM 1742 O O . PRO A 1 204 ? -12.643 3.861 23.019 1.00 65.69 204 PRO A O 1
ATOM 1745 N N . LEU A 1 205 ? -10.744 4.935 23.546 1.00 61.59 205 LEU A N 1
ATOM 1746 C CA . LEU A 1 205 ? -10.081 3.766 24.115 1.00 61.59 205 LEU A CA 1
ATOM 1747 C C . LEU A 1 205 ? -10.565 3.613 25.563 1.00 61.59 205 LEU A C 1
ATOM 1749 O O . LEU A 1 205 ? -10.179 4.403 26.422 1.00 61.59 205 LEU A O 1
ATOM 1753 N N . PHE A 1 206 ? -11.445 2.641 25.810 1.00 55.91 206 PHE A N 1
ATOM 1754 C CA . PHE A 1 206 ? -11.933 2.302 27.154 1.00 55.91 206 PHE A CA 1
ATOM 1755 C C . PHE A 1 206 ? -10.803 1.946 28.137 1.00 55.91 206 PHE A C 1
ATOM 1757 O O . PHE A 1 206 ? -9.852 1.211 27.748 1.00 55.91 206 PHE A O 1
#

pLDDT: mean 91.74, std 9.87, range [52.25, 98.88]

Sequence (206 aa):
MGQRSQIYVRIKSKRKGIEKVDLIAQYYQWNFAERMISRAKYGIEWIKENVEYLDWEDKQIKLGRILDTNFNMIDVVLSSNIIKEYEDWVKNDDDKEDSINNSEGFKDFVFIGQDNNDGKLFIDVDVENKTVKFCLTDYDLKILSPKEYMDWDYEDWRDSEYLPKEARRTCEDNIEYLETIEQMTEEELKDFVDYDYWLDMNKPLF